Protein AF-A0A842IIR0-F1 (afdb_monomer_lite)

Structure (mmCIF, N/CA/C/O backbone):
data_AF-A0A842IIR0-F1
#
_entry.id   AF-A0A842IIR0-F1
#
loop_
_atom_site.group_PDB
_atom_site.id
_atom_site.type_symbol
_atom_site.label_atom_id
_atom_site.label_alt_id
_atom_site.label_comp_id
_atom_site.label_asym_id
_atom_site.label_entity_id
_atom_site.label_seq_id
_atom_site.pdbx_PDB_ins_code
_atom_site.Cartn_x
_atom_site.Cartn_y
_atom_site.Cartn_z
_atom_site.occupancy
_atom_site.B_iso_or_equiv
_atom_site.auth_seq_id
_atom_site.auth_comp_id
_atom_site.auth_asym_id
_atom_site.auth_atom_id
_atom_site.pdbx_PDB_model_num
ATOM 1 N N . MET A 1 1 ? 23.078 25.738 -29.990 1.00 66.31 1 MET A N 1
ATOM 2 C CA . MET A 1 1 ? 22.957 24.734 -28.920 1.00 66.31 1 MET A CA 1
ATOM 3 C C . MET A 1 1 ? 23.802 23.522 -29.284 1.00 66.31 1 MET A C 1
ATOM 5 O O . MET A 1 1 ? 23.485 22.875 -30.284 1.00 66.31 1 MET A O 1
ATOM 9 N N . ASN A 1 2 ? 24.895 23.272 -28.557 1.00 89.69 2 ASN A N 1
ATOM 10 C CA . ASN A 1 2 ? 25.736 22.077 -28.755 1.00 89.69 2 ASN A CA 1
ATOM 11 C C . ASN A 1 2 ? 24.942 20.804 -28.368 1.00 89.69 2 ASN A C 1
ATOM 13 O O . ASN A 1 2 ? 23.942 20.896 -27.657 1.00 89.69 2 ASN A O 1
ATOM 17 N N . ILE A 1 3 ? 25.346 19.626 -28.851 1.00 86.38 3 ILE A N 1
ATOM 18 C CA . ILE A 1 3 ? 24.747 18.325 -28.511 1.00 86.38 3 ILE A CA 1
ATOM 19 C C . ILE A 1 3 ? 24.695 18.127 -26.992 1.00 86.38 3 ILE A C 1
ATOM 21 O O . ILE A 1 3 ? 23.656 17.716 -26.485 1.00 86.38 3 ILE A O 1
ATOM 25 N N . ASP A 1 4 ? 25.745 18.513 -26.266 1.00 89.31 4 ASP A N 1
ATOM 26 C CA . ASP A 1 4 ? 25.782 18.413 -24.801 1.00 89.31 4 ASP A CA 1
ATOM 27 C C . ASP A 1 4 ? 24.696 19.265 -24.138 1.00 89.31 4 ASP A C 1
ATOM 29 O O . ASP A 1 4 ? 23.988 18.809 -23.250 1.00 89.31 4 ASP A O 1
ATOM 33 N N . GLU A 1 5 ? 24.482 20.480 -24.637 1.00 89.31 5 GLU A N 1
ATOM 34 C CA . GLU A 1 5 ? 23.457 21.394 -24.131 1.00 89.31 5 GLU A CA 1
ATOM 35 C C . GLU A 1 5 ? 22.035 20.896 -24.469 1.00 89.31 5 GLU A C 1
ATOM 37 O O . GLU A 1 5 ? 21.127 20.986 -23.643 1.00 89.31 5 GLU A O 1
ATOM 42 N N . LYS A 1 6 ? 21.837 20.277 -25.645 1.00 87.31 6 LYS A N 1
ATOM 43 C CA . LYS A 1 6 ? 20.574 19.595 -25.992 1.00 87.31 6 LYS A CA 1
ATOM 44 C C . LYS A 1 6 ? 20.308 18.388 -25.090 1.00 87.31 6 LYS A C 1
ATOM 46 O O . LYS A 1 6 ? 19.166 18.188 -24.674 1.00 87.31 6 LYS A O 1
ATOM 51 N N . ASN A 1 7 ? 21.338 17.597 -24.795 1.00 87.31 7 ASN A N 1
ATOM 52 C CA . ASN A 1 7 ? 21.238 16.429 -23.923 1.00 87.31 7 ASN A CA 1
ATOM 53 C C . ASN A 1 7 ? 20.935 16.841 -22.480 1.00 87.31 7 ASN A C 1
ATOM 55 O O . ASN A 1 7 ? 20.012 16.283 -21.891 1.00 87.31 7 ASN A O 1
ATOM 59 N N . SER A 1 8 ? 21.617 17.860 -21.951 1.00 90.50 8 SER A N 1
ATOM 60 C CA . SER A 1 8 ? 21.339 18.417 -20.622 1.00 90.50 8 SER A CA 1
ATOM 61 C C . SER A 1 8 ? 19.910 18.945 -20.513 1.00 90.50 8 SER A C 1
ATOM 63 O O . SER A 1 8 ? 19.194 18.589 -19.583 1.00 90.50 8 SER A O 1
ATOM 65 N N . ASN A 1 9 ? 19.435 19.706 -21.505 1.00 89.44 9 ASN A N 1
ATOM 66 C CA . ASN A 1 9 ? 18.054 20.200 -21.512 1.00 89.44 9 ASN A CA 1
ATOM 67 C C . ASN A 1 9 ? 17.027 19.058 -21.545 1.00 89.44 9 ASN A C 1
ATOM 69 O O . ASN A 1 9 ? 16.014 19.112 -20.849 1.00 89.44 9 ASN A O 1
ATOM 73 N N . LYS A 1 10 ? 17.283 18.004 -22.329 1.00 87.69 10 LYS A N 1
ATOM 74 C CA . LYS A 1 10 ? 16.409 16.824 -22.371 1.00 87.69 10 LYS A CA 1
ATOM 75 C C . LYS A 1 10 ? 16.436 16.044 -21.053 1.00 87.69 10 LYS A C 1
ATOM 77 O O . LYS A 1 10 ? 15.390 15.578 -20.612 1.00 87.69 10 LYS A O 1
ATOM 82 N N . MET A 1 11 ? 17.601 15.922 -20.420 1.00 88.31 11 MET A N 1
ATOM 83 C CA . MET A 1 11 ? 17.752 15.299 -19.105 1.00 88.31 11 MET A CA 1
ATOM 84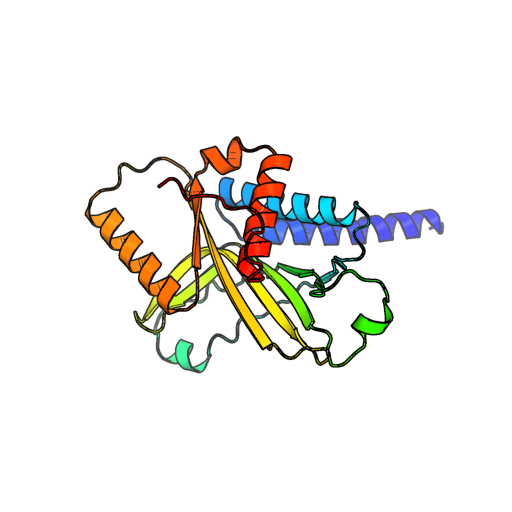 C C . MET A 1 11 ? 16.951 16.055 -18.040 1.00 88.31 11 MET A C 1
ATOM 86 O O . MET A 1 11 ? 16.168 15.430 -17.332 1.00 88.31 11 MET A O 1
ATOM 90 N N . GLU A 1 12 ? 17.062 17.383 -17.979 1.00 90.19 12 GLU A N 1
ATOM 91 C CA . GLU A 1 12 ? 16.289 18.212 -17.043 1.00 90.19 12 GLU A CA 1
ATOM 92 C C . GLU A 1 12 ? 14.777 18.086 -17.261 1.00 90.19 12 GLU A C 1
ATOM 94 O O . GLU A 1 12 ? 14.021 17.945 -16.302 1.00 90.19 12 GLU A O 1
ATOM 99 N N . GLN A 1 13 ? 14.318 18.044 -18.517 1.00 84.31 13 GLN A N 1
ATOM 100 C CA . GLN A 1 13 ? 12.903 17.804 -18.827 1.00 84.31 13 GLN A CA 1
ATOM 101 C C . GLN A 1 13 ? 12.422 16.436 -18.323 1.00 84.31 13 GLN A C 1
ATOM 103 O O . GLN A 1 13 ? 11.337 16.335 -17.747 1.00 84.31 13 GLN A O 1
ATOM 108 N N . ILE A 1 14 ? 13.228 15.385 -18.505 1.00 74.56 14 ILE A N 1
ATOM 109 C CA . ILE A 1 14 ? 12.911 14.039 -18.010 1.00 74.56 14 ILE A CA 1
ATOM 110 C C . ILE A 1 14 ? 12.881 14.026 -16.477 1.00 74.56 14 ILE A C 1
ATOM 112 O O . ILE A 1 14 ? 11.933 13.498 -15.894 1.00 74.56 14 ILE A O 1
ATOM 116 N N . LEU A 1 15 ? 13.872 14.633 -15.817 1.00 76.12 15 LEU A N 1
ATOM 117 C CA . LEU A 1 15 ? 13.947 14.713 -14.356 1.00 76.12 15 LEU A CA 1
ATOM 118 C C . LEU A 1 15 ? 12.772 15.491 -13.763 1.00 76.12 15 LEU A C 1
ATOM 120 O O . LEU A 1 15 ? 12.174 15.035 -12.789 1.00 76.12 15 LEU A O 1
ATOM 124 N N . ALA A 1 16 ? 12.398 16.622 -14.364 1.00 77.88 16 ALA A N 1
ATOM 125 C CA . ALA A 1 16 ? 11.224 17.389 -13.961 1.00 77.88 16 ALA A CA 1
ATOM 126 C C . ALA A 1 16 ? 9.942 16.549 -14.071 1.00 77.88 16 ALA A C 1
ATOM 128 O O . ALA A 1 16 ? 9.135 16.534 -13.143 1.00 77.88 16 ALA A O 1
ATOM 129 N N . GLY A 1 17 ? 9.792 15.780 -15.156 1.00 71.44 17 GLY A N 1
ATOM 130 C CA . GLY A 1 17 ? 8.673 14.851 -15.325 1.00 71.44 17 GLY A CA 1
ATOM 131 C C . GLY A 1 17 ? 8.657 13.717 -14.292 1.00 71.44 17 GLY A C 1
ATOM 132 O O . GLY A 1 17 ? 7.598 13.346 -13.794 1.00 71.44 17 GLY A O 1
ATOM 133 N N . VAL A 1 18 ? 9.814 13.159 -13.923 1.00 74.38 18 VAL A N 1
ATOM 134 C CA . VAL A 1 18 ? 9.915 12.154 -12.846 1.00 74.38 18 VAL A CA 1
ATOM 135 C C . VAL A 1 18 ? 9.523 12.753 -11.493 1.00 74.38 18 VAL A C 1
ATOM 137 O O . VAL A 1 18 ? 8.678 12.177 -10.811 1.00 74.38 18 VAL A O 1
ATOM 140 N N . ARG A 1 19 ? 10.075 13.918 -11.131 1.00 78.81 19 ARG A N 1
ATOM 141 C CA . ARG A 1 19 ? 9.769 14.607 -9.864 1.00 78.81 19 ARG A CA 1
ATOM 142 C C . ARG A 1 19 ? 8.289 14.940 -9.746 1.00 78.81 19 ARG A C 1
ATOM 144 O O . ARG A 1 19 ? 7.667 14.555 -8.768 1.00 78.81 19 ARG A O 1
ATOM 151 N N . SER A 1 20 ? 7.713 15.544 -10.786 1.00 75.56 20 SER A N 1
ATOM 152 C CA . SER A 1 20 ? 6.292 15.902 -10.804 1.00 75.56 20 SER A CA 1
ATOM 153 C C . SER A 1 20 ? 5.380 14.697 -10.577 1.00 75.56 20 SER A C 1
ATOM 155 O O . SER A 1 20 ? 4.337 14.840 -9.943 1.00 75.56 20 SER A O 1
ATOM 157 N N . ARG A 1 21 ? 5.754 13.517 -11.088 1.00 75.06 21 ARG A N 1
ATOM 158 C CA . ARG A 1 21 ? 4.998 12.285 -10.847 1.00 75.06 21 ARG A CA 1
ATOM 159 C C . ARG A 1 21 ? 5.096 11.883 -9.381 1.00 75.06 21 ARG A C 1
ATOM 161 O O . ARG A 1 21 ? 4.066 11.772 -8.725 1.00 75.06 21 ARG A O 1
ATOM 168 N N . ILE A 1 22 ? 6.315 11.733 -8.852 1.00 79.81 22 ILE A N 1
ATOM 169 C CA . ILE A 1 22 ? 6.543 11.379 -7.437 1.00 79.81 22 ILE A CA 1
ATOM 170 C C . ILE A 1 22 ? 5.803 12.348 -6.505 1.00 79.81 22 ILE A C 1
ATOM 172 O O . ILE A 1 22 ? 5.126 11.911 -5.580 1.00 79.81 22 ILE A O 1
ATOM 176 N N . ASP A 1 23 ? 5.847 13.649 -6.782 1.00 82.44 23 ASP A N 1
ATOM 177 C CA . ASP A 1 23 ? 5.115 14.641 -5.997 1.00 82.44 23 ASP A CA 1
ATOM 178 C C . ASP A 1 23 ? 3.602 14.410 -6.069 1.00 82.44 23 ASP A C 1
ATOM 180 O O . ASP A 1 23 ? 2.925 14.443 -5.044 1.00 82.44 23 ASP A O 1
ATOM 184 N N . SER A 1 24 ? 3.052 14.127 -7.254 1.00 78.31 24 SER A N 1
ATOM 185 C CA . SER A 1 24 ? 1.628 13.811 -7.407 1.00 78.31 24 SER A CA 1
ATOM 186 C C . SER A 1 24 ? 1.213 12.560 -6.626 1.00 78.31 24 SER A C 1
ATOM 188 O O . SER A 1 24 ? 0.111 12.526 -6.084 1.00 78.31 24 SER A O 1
ATOM 190 N N . PHE A 1 25 ? 2.071 11.542 -6.552 1.00 78.69 25 PHE A N 1
ATOM 191 C CA . PHE A 1 25 ? 1.831 10.327 -5.768 1.00 78.69 25 PHE A CA 1
ATOM 192 C C . PHE A 1 25 ? 1.748 10.602 -4.278 1.00 78.69 25 PHE A C 1
ATOM 194 O O . PHE A 1 25 ? 0.800 10.200 -3.611 1.00 78.69 25 PHE A O 1
ATOM 201 N N . LEU A 1 26 ? 2.756 11.298 -3.757 1.00 84.06 26 LEU A N 1
ATOM 202 C CA . LEU A 1 26 ? 2.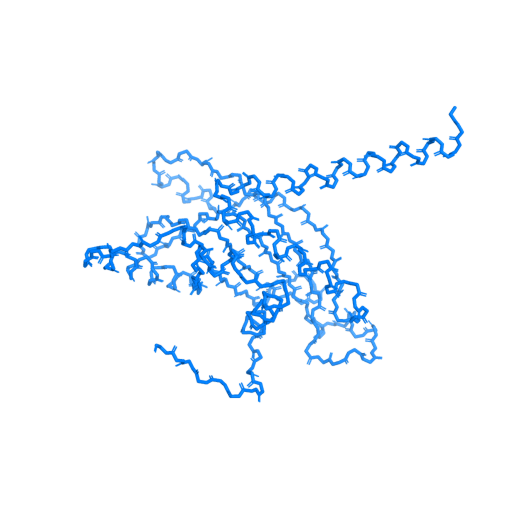861 11.581 -2.335 1.00 84.06 26 LEU A CA 1
ATOM 203 C C . LEU A 1 26 ? 1.760 12.554 -1.908 1.00 84.06 26 LEU A C 1
ATOM 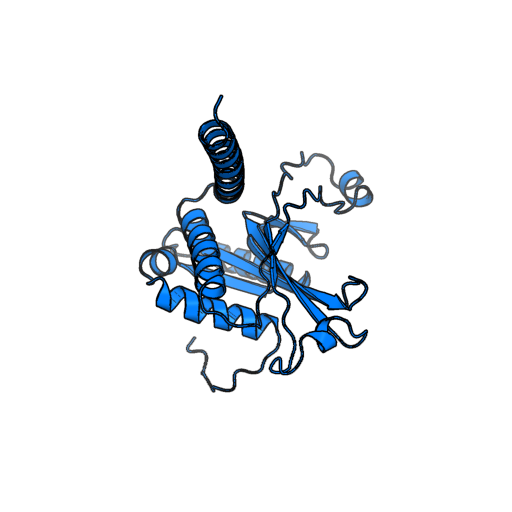205 O O . LEU A 1 26 ? 1.159 12.387 -0.851 1.00 84.06 26 LEU A O 1
ATOM 209 N N . ASN A 1 27 ? 1.432 13.530 -2.755 1.00 84.56 27 ASN A N 1
ATOM 210 C CA . ASN A 1 27 ? 0.377 14.505 -2.481 1.00 84.56 27 ASN A CA 1
ATOM 211 C C . ASN A 1 27 ? -1.043 13.946 -2.625 1.00 84.56 27 ASN A C 1
ATOM 213 O O . ASN A 1 27 ? -1.983 14.627 -2.229 1.00 84.56 27 ASN A O 1
ATOM 217 N N . ALA A 1 28 ? -1.218 12.726 -3.141 1.00 79.81 28 ALA A N 1
ATOM 218 C CA . ALA A 1 28 ? -2.507 12.039 -3.075 1.00 79.81 28 ALA A CA 1
ATOM 219 C C . ALA A 1 28 ? -2.855 11.574 -1.648 1.00 79.81 28 ALA A C 1
ATOM 221 O O . ALA A 1 28 ? -4.003 11.230 -1.386 1.00 79.81 28 ALA A O 1
ATOM 222 N N . SER A 1 29 ? -1.885 11.586 -0.728 1.00 84.31 29 SER A N 1
ATOM 223 C CA . SER A 1 29 ? -2.127 11.460 0.704 1.00 84.31 29 SER A CA 1
ATOM 224 C C . SER A 1 29 ? -2.025 12.816 1.407 1.00 84.31 29 SER A C 1
ATOM 226 O O . SER A 1 29 ? -1.089 13.587 1.177 1.00 84.31 29 SER A O 1
ATOM 228 N N . ASP A 1 30 ? -2.957 13.089 2.318 1.00 83.06 30 ASP A N 1
ATOM 229 C CA . ASP A 1 30 ? -2.984 14.306 3.139 1.00 83.06 30 ASP A CA 1
ATOM 230 C C . ASP A 1 30 ? -2.124 14.197 4.415 1.00 83.06 30 ASP A C 1
ATOM 232 O O . ASP A 1 30 ? -1.842 15.202 5.070 1.00 83.06 30 ASP A O 1
ATOM 236 N N . SER A 1 31 ? -1.689 12.989 4.784 1.00 88.81 31 SER A N 1
ATOM 237 C CA . SER A 1 31 ? -1.034 12.714 6.063 1.00 88.81 31 SER A CA 1
ATOM 238 C C . SER A 1 31 ? 0.484 12.562 5.909 1.00 88.81 31 SER A C 1
ATOM 240 O O . SER A 1 31 ? 0.944 11.730 5.123 1.00 88.81 31 SER A O 1
ATOM 242 N N . PRO A 1 32 ? 1.311 13.293 6.683 1.00 91.94 32 PRO A N 1
ATOM 243 C CA . PRO A 1 32 ? 2.766 13.156 6.620 1.00 91.94 32 PRO A CA 1
ATOM 244 C C . PRO A 1 32 ? 3.265 11.730 6.878 1.00 91.94 32 PRO A C 1
ATOM 246 O O . PRO A 1 32 ? 4.250 11.314 6.271 1.00 91.94 32 PRO A O 1
ATOM 249 N N . ILE A 1 33 ? 2.588 10.972 7.749 1.00 92.38 33 ILE A N 1
ATOM 250 C CA . ILE A 1 33 ? 3.015 9.609 8.081 1.00 92.38 33 ILE A CA 1
ATOM 251 C C . ILE A 1 33 ? 2.713 8.615 6.955 1.00 92.38 33 ILE A C 1
ATOM 253 O O . ILE A 1 33 ? 3.532 7.750 6.661 1.00 92.38 33 ILE A O 1
ATOM 257 N N . GLU A 1 34 ? 1.589 8.792 6.261 1.00 92.75 34 GLU A N 1
ATOM 258 C CA . GLU A 1 34 ? 1.250 8.021 5.062 1.00 92.75 34 GLU A CA 1
ATOM 259 C C . GLU A 1 34 ? 2.235 8.332 3.926 1.00 92.75 34 GLU A C 1
ATOM 261 O O . GLU A 1 34 ? 2.719 7.422 3.258 1.00 92.75 34 GLU A O 1
ATOM 266 N N . ARG A 1 35 ? 2.613 9.608 3.744 1.00 92.69 35 ARG A N 1
ATOM 267 C CA . ARG A 1 35 ? 3.654 10.004 2.777 1.00 92.69 35 ARG A CA 1
ATOM 268 C C . ARG A 1 35 ? 5.002 9.371 3.091 1.00 92.69 35 ARG A C 1
ATOM 270 O O . ARG A 1 35 ? 5.674 8.909 2.173 1.00 92.69 35 ARG A O 1
ATOM 277 N N . LEU A 1 36 ? 5.389 9.331 4.367 1.00 94.12 36 LEU A N 1
ATOM 278 C CA . LEU A 1 36 ? 6.609 8.648 4.794 1.00 94.12 36 LEU A CA 1
ATOM 279 C C . LEU A 1 36 ? 6.542 7.151 4.467 1.00 94.12 36 LEU A C 1
ATOM 281 O O . LEU A 1 36 ? 7.500 6.608 3.925 1.00 94.12 36 LEU A O 1
ATOM 285 N N . PHE A 1 37 ? 5.404 6.501 4.724 1.00 94.19 37 PHE A N 1
ATOM 286 C CA . PHE A 1 37 ? 5.201 5.097 4.367 1.00 94.19 37 PHE A CA 1
ATOM 287 C C . PHE A 1 37 ? 5.337 4.862 2.854 1.00 94.19 37 PHE A C 1
ATOM 289 O O . PHE A 1 37 ? 6.079 3.984 2.422 1.00 94.19 37 PHE A O 1
ATOM 296 N N . LEU A 1 38 ? 4.689 5.692 2.031 1.00 91.75 38 LEU A N 1
ATOM 297 C CA . LEU A 1 38 ? 4.783 5.630 0.568 1.00 91.75 38 LEU A CA 1
ATOM 298 C C . LEU A 1 38 ? 6.219 5.848 0.068 1.00 91.75 38 LEU A C 1
ATOM 300 O O . LEU A 1 38 ? 6.669 5.136 -0.830 1.00 91.75 38 LEU A O 1
ATOM 304 N N . LEU A 1 39 ? 6.958 6.791 0.661 1.00 91.88 39 LEU A N 1
ATOM 305 C CA . LEU A 1 39 ? 8.374 7.013 0.360 1.00 91.88 39 LEU A CA 1
ATOM 306 C C . LEU A 1 39 ? 9.229 5.785 0.679 1.00 91.88 39 LEU A C 1
ATOM 308 O O . LEU A 1 39 ? 10.091 5.434 -0.122 1.00 91.88 39 LEU A O 1
ATOM 312 N N . ARG A 1 40 ? 8.971 5.102 1.799 1.00 93.69 40 ARG A N 1
ATOM 313 C CA . ARG A 1 40 ? 9.674 3.858 2.143 1.00 93.69 40 ARG A CA 1
ATOM 314 C C . ARG A 1 40 ? 9.399 2.743 1.137 1.00 93.69 40 ARG A C 1
ATOM 316 O O . ARG A 1 40 ? 10.334 2.045 0.760 1.00 93.69 40 ARG A O 1
ATOM 323 N N . ILE A 1 41 ? 8.168 2.621 0.628 1.00 90.56 41 ILE A N 1
ATOM 324 C CA . ILE A 1 41 ? 7.858 1.679 -0.464 1.00 90.56 41 ILE A CA 1
ATOM 325 C C . ILE A 1 41 ? 8.679 2.013 -1.717 1.00 90.56 41 ILE A C 1
ATOM 327 O O . ILE A 1 41 ? 9.269 1.118 -2.319 1.00 90.56 41 ILE A O 1
ATOM 331 N N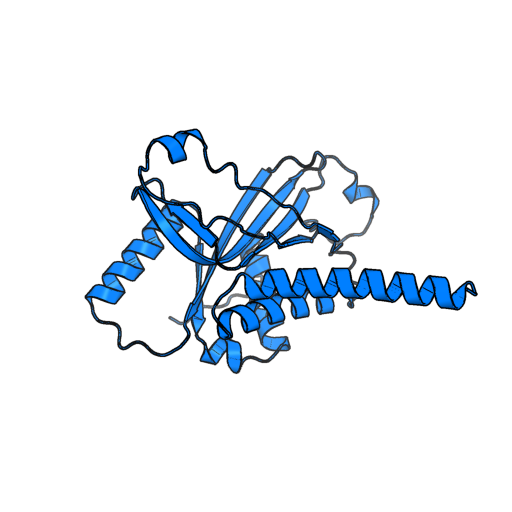 . LEU A 1 42 ? 8.744 3.290 -2.112 1.00 86.00 42 LEU A N 1
ATOM 332 C CA . LEU A 1 42 ? 9.534 3.709 -3.276 1.00 86.00 42 LEU A CA 1
ATOM 333 C C . LEU A 1 42 ? 11.030 3.433 -3.082 1.00 86.00 42 LEU A C 1
ATOM 335 O O . LEU A 1 42 ? 11.676 2.924 -3.996 1.00 86.00 42 LEU A O 1
ATOM 339 N N . ASN A 1 43 ? 11.563 3.727 -1.894 1.00 88.19 43 ASN A N 1
ATOM 340 C CA . ASN A 1 43 ? 12.956 3.457 -1.547 1.00 88.19 43 ASN A CA 1
ATOM 341 C C . ASN A 1 43 ? 13.263 1.952 -1.586 1.00 88.19 43 ASN A C 1
ATOM 343 O O . ASN A 1 43 ? 14.258 1.538 -2.176 1.00 88.19 43 ASN A O 1
ATOM 347 N N . PHE A 1 44 ? 12.364 1.127 -1.037 1.00 87.31 44 PHE A N 1
ATOM 348 C CA . PHE A 1 44 ? 12.451 -0.329 -1.116 1.00 87.31 44 PHE A CA 1
ATOM 349 C C . PHE A 1 44 ? 12.548 -0.805 -2.572 1.00 87.31 44 PHE A C 1
ATOM 351 O O . PHE A 1 44 ? 13.497 -1.499 -2.927 1.00 87.31 44 PHE A O 1
ATOM 358 N N . ILE A 1 45 ? 11.621 -0.381 -3.433 1.00 79.12 45 ILE A N 1
ATOM 359 C CA . ILE A 1 45 ? 11.595 -0.778 -4.851 1.00 79.12 45 ILE A CA 1
ATOM 360 C C . ILE A 1 45 ? 12.895 -0.398 -5.566 1.00 79.12 45 ILE A C 1
ATOM 362 O O . ILE A 1 45 ? 13.448 -1.206 -6.312 1.00 79.12 45 ILE A O 1
ATOM 366 N N . GLU A 1 46 ? 13.400 0.814 -5.331 1.00 78.50 46 GLU A N 1
ATOM 367 C CA . GLU A 1 46 ? 14.646 1.267 -5.952 1.00 78.50 46 GLU A CA 1
ATOM 368 C C . GLU A 1 46 ? 15.853 0.461 -5.451 1.00 78.50 46 GLU A C 1
ATOM 370 O O . GLU A 1 46 ? 16.699 0.047 -6.246 1.00 78.50 46 GLU A O 1
ATOM 375 N N . SER A 1 47 ? 15.906 0.155 -4.151 1.00 78.56 47 SER A N 1
ATOM 376 C CA . SER A 1 47 ? 16.964 -0.690 -3.592 1.00 78.56 47 SER A CA 1
ATOM 377 C C . SER A 1 47 ? 16.952 -2.107 -4.177 1.00 78.56 47 SER A C 1
ATOM 379 O O . SER A 1 47 ? 18.009 -2.611 -4.554 1.00 78.56 47 SER A O 1
ATOM 381 N N . GLU A 1 48 ? 15.779 -2.719 -4.361 1.00 74.19 48 GLU A N 1
ATOM 382 C CA . GLU A 1 48 ? 15.639 -4.050 -4.972 1.00 74.19 48 GLU A CA 1
ATOM 383 C C . GLU A 1 48 ? 16.077 -4.058 -6.438 1.00 74.19 48 GLU A C 1
ATOM 385 O O . GLU A 1 48 ? 16.683 -5.019 -6.909 1.00 74.19 48 GLU A O 1
ATOM 390 N N . ARG A 1 49 ? 15.821 -2.967 -7.169 1.00 65.75 49 ARG A N 1
ATOM 391 C CA . ARG A 1 49 ? 16.275 -2.812 -8.555 1.00 65.75 49 ARG A CA 1
ATOM 392 C C . ARG A 1 49 ? 17.801 -2.808 -8.673 1.00 65.75 49 ARG A C 1
ATOM 394 O O . ARG A 1 49 ? 18.332 -3.273 -9.678 1.00 65.75 49 ARG A O 1
ATOM 401 N N . SER A 1 50 ? 18.499 -2.274 -7.672 1.00 59.12 50 SER A N 1
ATOM 402 C CA . SER A 1 50 ? 19.961 -2.142 -7.684 1.00 59.12 50 SER A CA 1
ATOM 403 C C . SER A 1 50 ? 20.718 -3.444 -7.390 1.00 59.12 50 SER A C 1
ATOM 405 O O . SER A 1 50 ? 21.895 -3.543 -7.727 1.00 59.12 50 SER A O 1
ATOM 407 N N . GLN A 1 51 ? 20.062 -4.447 -6.793 1.00 54.34 51 GLN A N 1
ATOM 408 C CA . GLN A 1 51 ? 20.719 -5.669 -6.306 1.00 54.34 51 GLN A CA 1
ATOM 409 C C . GLN A 1 51 ? 20.825 -6.810 -7.335 1.00 54.34 51 GLN A C 1
ATOM 411 O O . GLN A 1 51 ? 21.149 -7.932 -6.960 1.00 54.34 51 GLN A O 1
ATOM 416 N N . ASP A 1 52 ? 20.602 -6.542 -8.625 1.00 44.62 52 ASP A N 1
ATOM 417 C CA . ASP A 1 52 ? 20.804 -7.505 -9.727 1.00 44.62 52 ASP A CA 1
ATOM 418 C C . ASP A 1 52 ? 20.075 -8.855 -9.529 1.00 44.62 52 ASP A C 1
ATOM 420 O O . ASP A 1 52 ? 20.483 -9.908 -10.023 1.00 44.62 52 ASP A O 1
ATOM 424 N N . TYR A 1 53 ? 18.950 -8.845 -8.804 1.00 45.25 53 TYR A N 1
ATOM 425 C CA . TYR A 1 53 ? 18.033 -9.974 -8.810 1.00 45.25 53 TYR A CA 1
ATOM 426 C C . TYR A 1 53 ? 17.315 -9.975 -10.161 1.00 45.25 53 TYR A C 1
ATOM 428 O O . TYR A 1 53 ? 16.383 -9.203 -10.387 1.00 45.25 53 TYR A O 1
ATOM 436 N N . SER A 1 54 ? 17.702 -10.902 -11.040 1.00 43.75 54 SER A N 1
ATOM 437 C CA . SER A 1 54 ? 17.058 -11.192 -12.335 1.00 43.75 54 SER A CA 1
ATOM 438 C C . SER A 1 54 ? 15.535 -11.418 -12.255 1.00 43.75 54 SER A C 1
ATOM 440 O O . SER A 1 54 ? 14.857 -11.466 -13.279 1.00 43.75 54 SER A O 1
ATOM 442 N N . PHE A 1 55 ? 14.992 -11.525 -11.042 1.00 42.78 55 PHE A N 1
ATOM 443 C CA . PHE A 1 55 ? 13.596 -11.768 -10.699 1.00 42.78 55 PHE A CA 1
ATOM 444 C C . PHE A 1 55 ? 12.672 -10.550 -10.773 1.00 42.78 55 PHE A C 1
ATOM 446 O O . PHE A 1 55 ? 11.458 -10.735 -10.751 1.00 42.78 55 PHE A O 1
ATOM 453 N N . TYR A 1 56 ? 13.194 -9.323 -10.848 1.00 46.66 56 TYR A N 1
ATOM 454 C CA . TYR A 1 56 ? 12.363 -8.119 -10.778 1.00 46.66 56 TYR A CA 1
ATOM 455 C C . TYR A 1 56 ? 12.638 -7.174 -11.943 1.00 46.66 56 TYR A C 1
ATOM 457 O O . TYR A 1 56 ? 13.542 -6.342 -11.899 1.00 46.66 56 TYR A O 1
ATOM 465 N N . ASN A 1 57 ? 11.815 -7.252 -12.989 1.00 43.09 57 ASN A N 1
ATOM 466 C CA . ASN A 1 57 ? 11.786 -6.195 -13.994 1.00 43.09 57 ASN A CA 1
ATOM 467 C C . ASN A 1 57 ? 10.777 -5.125 -13.565 1.00 43.09 57 ASN A C 1
ATOM 469 O O . ASN A 1 57 ? 9.573 -5.282 -13.783 1.00 43.09 57 ASN A O 1
ATOM 473 N N . TRP A 1 58 ? 11.284 -4.084 -12.902 1.00 46.50 58 TRP A N 1
ATOM 474 C CA . TRP A 1 58 ? 10.501 -2.942 -12.446 1.00 46.50 58 TRP A CA 1
ATOM 475 C C . TRP A 1 58 ? 10.264 -1.975 -13.604 1.00 46.50 58 TRP A C 1
ATOM 477 O O . TRP A 1 58 ? 11.188 -1.301 -14.064 1.00 46.50 58 TRP A O 1
ATOM 487 N N . SER A 1 59 ? 9.023 -1.873 -14.072 1.00 44.84 59 SER A N 1
ATOM 488 C CA . SER A 1 59 ? 8.631 -0.817 -15.006 1.00 44.84 59 SER A CA 1
ATOM 489 C C . SER A 1 59 ? 7.539 0.047 -14.400 1.00 44.84 59 SER A C 1
ATOM 491 O O . SER A 1 59 ? 6.548 -0.461 -13.874 1.00 44.84 59 SER A O 1
ATOM 493 N N . PHE A 1 60 ? 7.744 1.357 -14.498 1.00 46.03 60 PHE A N 1
ATOM 494 C CA . PHE A 1 60 ? 6.804 2.369 -14.049 1.00 46.03 60 PHE A CA 1
ATOM 495 C C . PHE A 1 60 ? 5.784 2.613 -15.153 1.00 46.03 60 PHE A C 1
ATOM 497 O O . PHE A 1 60 ? 6.119 3.195 -16.186 1.00 46.03 60 PHE A O 1
ATOM 504 N N . GLU A 1 61 ? 4.545 2.192 -14.927 1.00 48.44 61 GLU A N 1
ATOM 505 C CA . GLU A 1 61 ? 3.429 2.566 -15.785 1.00 48.44 61 GLU A CA 1
ATOM 506 C C . GLU A 1 61 ? 2.454 3.423 -14.987 1.00 48.44 61 GLU A C 1
ATOM 508 O O . GLU A 1 61 ? 1.776 2.978 -14.060 1.00 48.44 61 GLU A O 1
ATOM 513 N N . GLU A 1 62 ? 2.405 4.697 -15.358 1.00 41.09 62 GLU A N 1
ATOM 514 C CA . GLU A 1 62 ? 1.356 5.593 -14.911 1.00 41.09 62 GLU A CA 1
ATOM 515 C C . GLU A 1 62 ? 0.109 5.266 -15.729 1.00 41.09 62 GLU A C 1
ATOM 517 O O . GLU A 1 62 ? 0.056 5.509 -16.936 1.00 41.09 62 GLU A O 1
ATOM 522 N N . SER A 1 63 ? -0.886 4.669 -15.082 1.00 42.50 63 SER A N 1
ATOM 523 C CA . SER A 1 63 ? -2.192 4.468 -15.696 1.00 42.50 63 SER A CA 1
ATOM 524 C C . SER A 1 63 ? -3.222 5.322 -14.973 1.00 42.50 63 SER A C 1
ATOM 526 O O . SER A 1 63 ? -3.489 5.181 -13.778 1.00 42.50 63 SER A O 1
ATOM 528 N N . TYR A 1 64 ? -3.817 6.236 -15.730 1.00 37.47 64 TYR A N 1
ATOM 529 C CA . TYR A 1 64 ? -4.992 6.979 -15.312 1.00 37.47 64 TYR A CA 1
ATOM 530 C C . TYR A 1 64 ? -6.215 6.118 -15.592 1.00 37.47 64 TYR A C 1
ATOM 532 O O . TYR A 1 64 ? -6.943 6.335 -16.557 1.00 37.47 64 TYR A O 1
ATOM 540 N N . GLU A 1 65 ? -6.455 5.112 -14.759 1.00 37.50 65 GLU A N 1
ATOM 541 C CA . GLU A 1 65 ? -7.798 4.560 -14.711 1.00 37.50 65 GLU A CA 1
ATOM 542 C C . GLU A 1 65 ? -8.649 5.505 -13.867 1.00 37.50 65 GLU A C 1
ATOM 544 O O . GLU A 1 65 ? -8.659 5.422 -12.633 1.00 37.50 65 GLU A O 1
ATOM 549 N N . VAL A 1 66 ? -9.429 6.358 -14.545 1.00 34.78 66 VAL A N 1
ATOM 550 C CA . VAL A 1 66 ? -10.758 6.694 -14.030 1.00 34.78 66 VAL A CA 1
ATOM 551 C C . VAL A 1 66 ? -11.384 5.338 -13.793 1.00 34.78 66 VAL A C 1
ATOM 553 O O . VAL A 1 66 ? -11.681 4.628 -14.750 1.00 34.78 66 VAL A O 1
ATOM 556 N N . ALA A 1 67 ? -11.438 4.905 -12.535 1.00 36.47 67 ALA A N 1
ATOM 557 C CA . ALA A 1 67 ? -12.052 3.638 -12.239 1.00 36.47 67 ALA A CA 1
ATOM 558 C C . ALA A 1 67 ? -13.476 3.760 -12.780 1.00 36.47 67 ALA A C 1
ATOM 560 O O . ALA A 1 67 ? -14.309 4.451 -12.192 1.00 36.47 67 ALA A O 1
ATOM 561 N N . GLU A 1 68 ? -13.762 3.061 -13.876 1.00 34.31 68 GLU A N 1
ATOM 562 C CA . GLU A 1 68 ? -15.090 2.584 -14.221 1.00 34.31 68 GLU A CA 1
ATOM 563 C C . GLU A 1 68 ? -15.554 1.618 -13.114 1.00 34.31 68 GLU A C 1
ATOM 565 O O . GLU A 1 68 ? -16.061 0.530 -13.375 1.00 34.31 68 GLU A O 1
ATOM 570 N N . MET A 1 69 ? -15.421 1.994 -11.834 1.00 37.72 69 MET A N 1
ATOM 571 C CA . MET A 1 69 ? -16.321 1.548 -10.789 1.00 37.72 69 MET A CA 1
ATOM 572 C C . MET A 1 69 ? -17.674 2.184 -11.105 1.00 37.72 69 MET A C 1
ATOM 574 O O . MET A 1 69 ? -18.152 3.119 -10.468 1.00 37.72 69 MET A O 1
ATOM 578 N N . ASP A 1 70 ? -18.248 1.609 -12.159 1.00 39.81 70 ASP A N 1
ATOM 579 C CA . ASP A 1 70 ? -19.636 1.274 -12.276 1.00 39.81 70 ASP A CA 1
ATOM 580 C C . ASP A 1 70 ? -20.502 2.529 -12.433 1.00 39.81 70 ASP A C 1
ATOM 582 O O . ASP A 1 70 ? -21.227 2.950 -11.533 1.00 39.81 70 ASP A O 1
ATOM 586 N N . PHE A 1 71 ? -20.460 3.123 -13.634 1.00 37.78 71 PHE A N 1
ATOM 587 C CA . PHE A 1 71 ? -21.399 4.169 -14.078 1.00 37.78 71 PHE A CA 1
ATOM 588 C C . PHE A 1 71 ? -22.868 3.788 -13.771 1.00 37.78 71 PHE A C 1
ATOM 590 O O . PHE A 1 71 ? -23.707 4.654 -13.521 1.00 37.78 71 PHE A O 1
ATOM 597 N N . LYS A 1 72 ? -23.188 2.482 -13.708 1.00 40.88 72 LYS A N 1
ATOM 598 C CA . LYS A 1 72 ? -24.502 1.962 -13.288 1.00 40.88 72 LYS A CA 1
ATOM 599 C C . LYS A 1 72 ? -24.780 2.092 -11.782 1.00 40.88 72 LYS A C 1
ATOM 601 O O . LYS A 1 72 ? -25.944 2.222 -11.405 1.00 40.88 72 LYS A O 1
ATOM 606 N N . TYR A 1 73 ? -23.763 2.076 -10.922 1.00 43.50 73 TYR A N 1
ATOM 607 C CA . TYR A 1 73 ? -23.892 2.297 -9.474 1.00 43.50 73 TYR A CA 1
ATOM 608 C C . TYR A 1 73 ? -23.831 3.780 -9.093 1.00 43.50 73 TYR A C 1
ATOM 610 O O . TYR A 1 73 ? -24.552 4.193 -8.183 1.00 43.50 73 TYR A O 1
ATOM 618 N N . GLN A 1 74 ? -23.069 4.598 -9.827 1.00 43.88 74 GLN A N 1
ATOM 619 C CA . GLN A 1 74 ? -23.063 6.062 -9.670 1.00 43.88 74 GLN A CA 1
ATOM 620 C C . GLN A 1 74 ? -24.466 6.667 -9.859 1.00 43.88 74 GLN A C 1
ATOM 622 O O . GLN A 1 74 ? -24.848 7.588 -9.144 1.00 43.88 74 GLN A O 1
ATOM 627 N N . ALA A 1 75 ? -25.290 6.080 -10.737 1.00 45.81 75 ALA A N 1
ATOM 628 C CA . ALA A 1 75 ? -26.685 6.483 -10.927 1.00 45.81 75 ALA A CA 1
ATOM 629 C C . ALA A 1 75 ? -27.616 6.153 -9.735 1.00 45.81 75 ALA A C 1
ATOM 631 O O . ALA A 1 75 ? -28.698 6.733 -9.628 1.00 45.81 75 ALA A O 1
ATOM 632 N N . LYS A 1 76 ? -27.232 5.231 -8.836 1.00 45.00 76 LYS A N 1
ATOM 633 C CA . LYS A 1 76 ? -28.046 4.824 -7.673 1.00 45.00 76 LYS A CA 1
ATOM 634 C C . LYS A 1 76 ? -27.745 5.614 -6.401 1.00 45.00 76 LYS A C 1
ATOM 636 O O . LYS A 1 76 ? -28.641 5.768 -5.573 1.00 45.00 76 LYS A O 1
ATOM 641 N N . VAL A 1 77 ? -26.527 6.125 -6.234 1.00 47.34 77 VAL A N 1
ATOM 642 C CA . VAL A 1 77 ? -26.125 6.859 -5.026 1.00 47.34 77 VAL A CA 1
ATOM 643 C C . VAL A 1 77 ? -26.222 8.363 -5.295 1.00 47.34 77 VAL A C 1
ATOM 645 O O . VAL A 1 77 ? -25.266 9.002 -5.723 1.00 47.34 77 VAL A O 1
ATOM 648 N N . LYS A 1 78 ? -27.412 8.942 -5.086 1.00 41.25 78 LYS A N 1
ATOM 649 C CA . LYS A 1 78 ? -27.633 10.390 -5.248 1.00 41.25 78 LYS A CA 1
ATOM 650 C C . LYS A 1 78 ? -26.751 11.185 -4.273 1.00 41.25 78 LYS A C 1
ATOM 652 O O . LYS A 1 78 ? -26.883 11.017 -3.065 1.00 41.25 78 LYS A O 1
ATOM 657 N N . GLY A 1 79 ? -25.934 12.102 -4.798 1.00 42.50 79 GLY A N 1
ATOM 658 C CA . GLY A 1 79 ? -25.328 13.191 -4.018 1.00 42.50 79 GLY A CA 1
ATOM 659 C C . GLY A 1 79 ? -23.877 13.009 -3.562 1.00 42.50 79 GLY A C 1
ATOM 660 O O . GLY A 1 79 ? -23.419 13.809 -2.752 1.00 42.50 79 GLY A O 1
ATOM 661 N N . ILE A 1 80 ? -23.143 12.008 -4.059 1.00 41.59 80 ILE A N 1
ATOM 662 C CA . ILE A 1 80 ? -21.691 11.927 -3.832 1.00 41.59 80 ILE A CA 1
ATOM 663 C C . ILE A 1 80 ? -20.982 12.540 -5.037 1.00 41.59 80 ILE A C 1
ATOM 665 O O . ILE A 1 80 ? -20.958 11.938 -6.108 1.00 41.59 80 ILE A O 1
ATOM 669 N N . GLU A 1 81 ? -20.396 13.726 -4.864 1.00 38.38 81 GLU A N 1
ATOM 670 C CA . GLU A 1 81 ? -19.422 14.221 -5.835 1.00 38.38 81 GLU A CA 1
ATOM 671 C C . GLU A 1 81 ? -18.167 13.339 -5.775 1.00 38.38 81 GLU A C 1
ATOM 673 O O . GLU A 1 81 ? -17.579 13.174 -4.698 1.00 38.38 81 GLU A O 1
ATOM 678 N N . PRO A 1 82 ? -17.742 12.742 -6.900 1.00 38.31 82 PRO A N 1
ATOM 679 C CA . PRO A 1 82 ? -16.533 11.950 -6.933 1.00 38.31 82 PRO A CA 1
ATOM 680 C C . PRO A 1 82 ? -15.331 12.879 -6.761 1.00 38.31 82 PRO A C 1
ATOM 682 O O . PRO A 1 82 ? -14.799 13.422 -7.722 1.00 38.31 82 PRO A O 1
ATOM 685 N N . LYS A 1 83 ? -14.810 12.988 -5.539 1.00 35.16 83 LYS A N 1
ATOM 686 C CA . LYS A 1 83 ? -13.372 13.229 -5.363 1.00 35.16 83 LYS A CA 1
ATOM 687 C C . LYS A 1 83 ? -12.641 11.918 -5.656 1.00 35.16 83 LYS A C 1
ATOM 689 O O . LYS A 1 83 ? -12.130 11.269 -4.753 1.00 35.16 83 LYS A O 1
ATOM 694 N N . ALA A 1 84 ? -12.701 11.463 -6.903 1.00 34.22 84 ALA A N 1
ATOM 695 C CA . ALA A 1 84 ? -12.096 10.214 -7.347 1.00 34.22 84 ALA A CA 1
ATOM 696 C C . ALA A 1 84 ? -11.090 10.511 -8.459 1.00 34.22 84 ALA A C 1
ATOM 698 O O . ALA A 1 84 ? -11.273 10.125 -9.607 1.00 34.22 84 ALA A O 1
ATOM 699 N N . TYR A 1 85 ? -10.028 11.220 -8.091 1.00 34.12 85 TYR A N 1
ATOM 700 C CA . TYR A 1 85 ? -8.778 11.174 -8.832 1.00 34.12 85 TYR A CA 1
ATOM 701 C C . TYR A 1 85 ? -7.805 10.369 -7.986 1.00 34.12 85 TYR A C 1
ATOM 703 O O . TYR A 1 85 ? -7.359 10.824 -6.940 1.00 34.12 85 TYR A O 1
ATOM 711 N N . ILE A 1 86 ? -7.545 9.140 -8.418 1.00 38.09 86 ILE A N 1
ATOM 712 C CA . ILE A 1 86 ? -6.533 8.276 -7.826 1.00 38.09 86 ILE A CA 1
ATOM 713 C C . ILE A 1 86 ? -5.471 8.118 -8.906 1.00 38.09 86 ILE A C 1
ATOM 715 O O . ILE A 1 86 ? -5.664 7.353 -9.850 1.00 38.09 86 ILE A O 1
ATOM 719 N N . GLY A 1 87 ? -4.373 8.865 -8.795 1.00 35.09 87 GLY A N 1
ATOM 720 C CA . GLY A 1 87 ? -3.155 8.486 -9.503 1.00 35.09 87 GLY A CA 1
ATOM 721 C C . GLY A 1 87 ? -2.761 7.093 -9.015 1.00 35.09 87 GLY A C 1
ATOM 722 O O . GLY A 1 87 ? -2.604 6.887 -7.812 1.00 35.09 87 GLY A O 1
ATOM 723 N N . ARG A 1 88 ? -2.692 6.111 -9.916 1.00 45.50 88 ARG A N 1
ATOM 724 C CA . ARG A 1 88 ? -2.234 4.761 -9.578 1.00 45.50 88 ARG A CA 1
ATOM 725 C C . ARG A 1 88 ? -0.753 4.656 -9.871 1.00 45.50 88 ARG A C 1
ATOM 727 O O . ARG A 1 88 ? -0.315 5.042 -10.952 1.00 45.50 88 ARG A O 1
ATOM 734 N N . TYR A 1 89 ? -0.009 4.082 -8.936 1.00 50.84 89 TYR A N 1
ATOM 735 C CA . TYR A 1 89 ? 1.353 3.650 -9.198 1.00 50.84 89 TYR A CA 1
ATOM 736 C C . TYR A 1 89 ? 1.321 2.163 -9.462 1.00 50.84 89 TYR A C 1
ATOM 738 O O . TYR A 1 89 ? 1.210 1.367 -8.533 1.00 50.84 89 TYR A O 1
ATOM 746 N N . ILE A 1 90 ? 1.379 1.789 -10.739 1.00 49.81 90 ILE A N 1
ATOM 747 C CA . ILE A 1 90 ? 1.588 0.396 -11.101 1.00 49.81 90 ILE A CA 1
ATOM 748 C C . ILE A 1 90 ? 3.088 0.165 -11.125 1.00 49.81 90 ILE A C 1
ATOM 750 O O . ILE A 1 90 ? 3.829 0.718 -11.940 1.00 49.81 90 ILE A O 1
ATOM 754 N N . ILE A 1 91 ? 3.518 -0.651 -10.181 1.00 50.03 91 ILE A N 1
ATOM 755 C CA . ILE A 1 91 ? 4.859 -1.173 -10.097 1.00 50.03 91 ILE A CA 1
ATOM 756 C C . ILE A 1 91 ? 4.795 -2.581 -10.690 1.00 50.03 91 ILE A C 1
ATOM 758 O O . ILE A 1 91 ? 4.326 -3.541 -10.071 1.00 50.03 91 ILE A O 1
ATOM 762 N N . ASN A 1 92 ? 5.233 -2.712 -11.939 1.00 46.03 92 ASN A N 1
ATOM 763 C CA . ASN A 1 92 ? 5.313 -4.020 -12.579 1.00 46.03 92 ASN A CA 1
ATOM 764 C C . ASN A 1 92 ? 6.439 -4.805 -11.903 1.00 46.03 92 ASN A C 1
ATOM 766 O O . ASN A 1 92 ? 7.555 -4.311 -11.818 1.00 46.03 92 ASN A O 1
ATOM 770 N N . ALA A 1 93 ? 6.155 -6.006 -11.408 1.00 44.25 93 ALA A N 1
ATOM 771 C CA . ALA A 1 93 ? 7.155 -6.857 -10.777 1.00 44.25 93 ALA A CA 1
ATOM 772 C C . ALA A 1 93 ? 6.934 -8.288 -11.266 1.00 44.25 93 ALA A C 1
ATOM 774 O O . ALA A 1 93 ? 6.111 -9.035 -10.745 1.00 44.25 93 ALA A O 1
ATOM 775 N N . SER A 1 94 ? 7.623 -8.662 -12.344 1.00 43.56 94 SER A N 1
ATOM 776 C CA . SER A 1 94 ? 7.416 -9.967 -12.980 1.00 43.56 94 SER A CA 1
ATOM 777 C C . SER A 1 94 ? 8.051 -11.097 -12.170 1.00 43.56 94 SER A C 1
ATOM 779 O O . SER A 1 94 ? 9.196 -11.452 -12.405 1.00 43.56 94 SER A O 1
ATOM 781 N N . PHE A 1 95 ? 7.291 -11.693 -11.253 1.00 45.44 95 PHE A N 1
ATOM 782 C CA . PHE A 1 95 ? 7.702 -12.899 -10.532 1.00 45.44 95 PHE A CA 1
ATOM 783 C C . PHE A 1 95 ? 7.473 -14.154 -11.351 1.00 45.44 95 PHE A C 1
ATOM 785 O O . PHE A 1 95 ? 6.382 -14.346 -11.878 1.00 45.44 95 PHE A O 1
ATOM 792 N N . ILE A 1 96 ? 8.450 -15.053 -11.353 1.00 43.00 96 ILE A N 1
ATOM 793 C CA . ILE A 1 96 ? 8.263 -16.437 -11.780 1.00 43.00 96 ILE A CA 1
ATOM 794 C C . ILE A 1 96 ? 8.398 -17.313 -10.534 1.00 43.00 96 ILE A C 1
ATOM 796 O O . ILE A 1 96 ? 9.326 -17.135 -9.752 1.00 43.00 96 ILE A O 1
ATOM 800 N N . ASN A 1 97 ? 7.497 -18.282 -10.356 1.00 36.84 97 ASN A N 1
ATOM 801 C CA . ASN A 1 97 ? 7.507 -19.247 -9.243 1.00 36.84 97 ASN A CA 1
ATOM 802 C C . ASN A 1 97 ? 8.705 -20.230 -9.262 1.00 36.84 97 ASN A C 1
ATOM 804 O O . ASN A 1 97 ? 8.658 -21.260 -8.592 1.00 36.84 97 ASN A O 1
ATOM 808 N N . GLN A 1 98 ? 9.749 -19.965 -10.052 1.00 39.69 98 GLN A N 1
ATOM 809 C CA . GLN A 1 98 ? 10.958 -20.777 -10.183 1.00 39.69 98 GLN A CA 1
ATOM 810 C C . GLN A 1 98 ? 12.185 -19.867 -10.388 1.00 39.69 98 GLN A C 1
ATOM 812 O O . GLN A 1 98 ? 12.053 -18.825 -11.038 1.00 39.69 98 GLN A O 1
ATOM 817 N N . PRO A 1 99 ? 13.373 -20.250 -9.879 1.00 39.12 99 PRO A N 1
ATOM 818 C CA . PRO A 1 99 ? 14.632 -19.575 -10.176 1.00 39.12 99 PRO A CA 1
ATOM 819 C C . PRO A 1 99 ? 14.834 -19.421 -11.692 1.00 39.12 99 PRO A C 1
ATOM 821 O O . PRO A 1 99 ? 14.728 -20.408 -12.419 1.00 39.12 99 PRO A O 1
ATOM 824 N N . ILE A 1 100 ? 15.117 -18.209 -12.184 1.00 46.22 100 ILE A N 1
ATOM 825 C CA . ILE A 1 100 ? 15.361 -17.967 -13.614 1.00 46.22 100 ILE A CA 1
ATOM 826 C C . ILE A 1 100 ? 16.673 -18.651 -13.994 1.00 46.22 100 ILE A C 1
ATOM 828 O O . ILE A 1 100 ? 17.752 -18.148 -13.689 1.00 46.22 100 ILE A O 1
ATOM 832 N N . GLN A 1 101 ? 16.572 -19.801 -14.657 1.00 43.47 101 GLN A N 1
ATOM 833 C CA . GLN A 1 101 ? 17.683 -20.365 -15.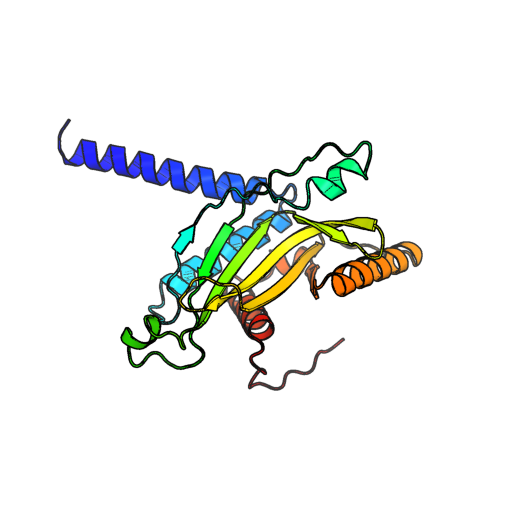423 1.00 43.47 101 GLN A CA 1
ATOM 834 C C . GLN A 1 101 ? 17.614 -19.947 -16.901 1.00 43.47 101 GLN A C 1
ATOM 836 O O . GLN A 1 101 ? 18.654 -19.922 -17.546 1.00 43.47 101 GLN A O 1
ATOM 841 N N . ASP A 1 102 ? 16.440 -19.527 -17.405 1.00 44.62 102 ASP A N 1
ATOM 842 C CA . ASP A 1 102 ? 16.249 -19.129 -18.805 1.00 44.62 102 ASP A CA 1
ATOM 843 C C . ASP A 1 102 ? 15.241 -17.982 -18.982 1.00 44.62 102 ASP A C 1
ATOM 845 O O . ASP A 1 102 ? 14.065 -18.083 -18.623 1.00 44.62 102 ASP A O 1
ATOM 849 N N . VAL A 1 103 ? 15.692 -16.892 -19.609 1.00 49.97 103 VAL A N 1
ATOM 850 C CA . VAL A 1 103 ? 14.872 -15.716 -19.966 1.00 49.97 103 VAL A CA 1
ATOM 851 C C . VAL A 1 103 ? 13.789 -16.082 -20.996 1.00 49.97 103 VAL A C 1
ATOM 853 O O . VAL A 1 103 ? 12.749 -15.429 -21.066 1.00 49.97 103 VAL A O 1
ATOM 856 N N . GLU A 1 104 ? 13.981 -17.164 -21.757 1.00 49.88 104 GLU A N 1
ATOM 857 C CA . GLU A 1 104 ? 13.007 -17.664 -22.736 1.00 49.88 104 GLU A CA 1
ATOM 858 C C . GLU A 1 104 ? 11.690 -18.131 -22.092 1.00 49.88 104 GLU A C 1
ATOM 860 O O . GLU A 1 104 ? 10.627 -17.983 -22.700 1.00 49.88 104 GLU A O 1
ATOM 865 N N . PHE A 1 105 ? 11.712 -18.589 -20.831 1.00 51.53 105 PHE A N 1
ATOM 866 C CA . PHE A 1 105 ? 10.505 -19.026 -20.118 1.00 51.53 105 PHE A CA 1
ATOM 867 C C . PHE A 1 105 ? 9.485 -17.890 -19.926 1.00 51.53 105 PHE A C 1
ATOM 869 O O . PHE A 1 105 ? 8.279 -18.131 -19.955 1.00 51.53 105 PHE A O 1
ATOM 876 N N . LEU A 1 106 ? 9.936 -16.632 -19.819 1.00 52.56 106 LEU A N 1
ATOM 877 C CA . LEU A 1 106 ? 9.065 -15.447 -19.703 1.00 52.56 106 LEU A CA 1
ATOM 878 C C . LEU A 1 106 ? 8.161 -15.216 -20.926 1.00 52.56 106 LEU A C 1
ATOM 880 O O . LEU A 1 106 ? 7.200 -14.438 -20.847 1.00 52.56 106 LEU A O 1
ATOM 884 N N . ASN A 1 107 ? 8.474 -15.869 -22.047 1.00 58.16 107 ASN A N 1
ATOM 885 C CA . ASN A 1 107 ? 7.725 -15.791 -23.298 1.00 58.16 107 ASN A CA 1
ATOM 886 C C . ASN A 1 107 ? 6.823 -17.009 -23.532 1.00 58.16 107 ASN A C 1
ATOM 888 O O . ASN A 1 107 ? 6.215 -17.123 -24.594 1.00 58.16 107 ASN A O 1
ATOM 892 N N . THR A 1 108 ? 6.712 -17.906 -22.552 1.00 56.56 108 THR A N 1
ATOM 893 C CA . THR A 1 108 ? 5.869 -19.099 -22.657 1.00 56.56 108 THR A CA 1
ATOM 894 C C . THR A 1 108 ? 4.441 -18.821 -22.163 1.00 56.56 108 THR A C 1
ATOM 896 O O . THR A 1 108 ? 4.255 -17.996 -21.258 1.00 56.56 108 THR A O 1
ATOM 899 N N . PRO A 1 109 ? 3.411 -19.487 -22.718 1.00 58.53 109 PRO A N 1
ATOM 900 C CA . PRO A 1 109 ? 2.031 -19.418 -22.221 1.00 58.53 109 PRO A CA 1
ATOM 901 C C . PRO A 1 109 ? 1.868 -19.798 -20.741 1.00 58.53 109 PRO A C 1
ATOM 903 O O . PRO A 1 109 ? 0.914 -19.362 -20.094 1.00 58.53 109 PRO A O 1
ATOM 906 N N . GLU A 1 110 ? 2.801 -20.587 -20.209 1.00 58.59 110 GLU A N 1
ATOM 907 C CA . GLU A 1 110 ? 2.868 -21.051 -18.823 1.00 58.59 110 GLU A CA 1
ATOM 908 C C . GLU A 1 110 ? 3.419 -19.984 -17.863 1.00 58.59 110 GLU A C 1
ATOM 910 O O . GLU A 1 110 ? 3.290 -20.125 -16.644 1.00 58.59 110 GLU A O 1
ATOM 915 N N . SER A 1 111 ? 3.998 -18.897 -18.386 1.00 61.91 111 SER A N 1
ATOM 916 C CA . SER A 1 111 ? 4.478 -17.789 -17.564 1.00 61.91 111 SER A CA 1
ATOM 917 C C . SER A 1 111 ? 3.320 -17.019 -16.918 1.00 61.91 111 SER A C 1
ATOM 919 O O . SER A 1 111 ? 2.349 -16.598 -17.558 1.00 61.91 111 SER A O 1
ATOM 921 N N . VAL A 1 112 ? 3.448 -16.808 -15.611 1.00 63.38 112 VAL A N 1
ATOM 922 C CA . VAL A 1 112 ? 2.619 -15.885 -14.837 1.00 63.38 112 VAL A CA 1
ATOM 923 C C . VAL A 1 112 ? 3.508 -14.716 -14.447 1.00 63.38 112 VAL A C 1
ATOM 925 O O . VAL A 1 112 ? 4.651 -14.922 -14.059 1.00 63.38 112 VAL A O 1
ATOM 928 N N . ARG A 1 113 ? 2.997 -13.493 -14.566 1.00 69.12 113 ARG A N 1
ATOM 929 C CA . ARG A 1 113 ? 3.660 -12.265 -14.115 1.00 69.12 113 ARG A CA 1
ATOM 930 C C . ARG A 1 113 ? 2.803 -11.642 -13.029 1.00 69.12 113 ARG A C 1
ATOM 932 O O . ARG A 1 113 ? 1.583 -11.621 -13.187 1.00 69.12 113 ARG A O 1
ATOM 939 N N . ALA A 1 114 ? 3.402 -11.125 -11.961 1.00 71.19 114 ALA A N 1
ATOM 940 C CA . ALA A 1 114 ? 2.647 -10.312 -11.014 1.00 71.19 114 ALA A CA 1
ATOM 941 C C . ALA A 1 114 ? 2.852 -8.814 -11.262 1.00 71.19 114 ALA A C 1
ATOM 943 O O . ALA A 1 114 ? 3.806 -8.360 -11.889 1.00 71.19 114 ALA A O 1
ATOM 944 N N . PHE A 1 115 ? 1.880 -8.046 -10.808 1.00 73.94 115 PHE A N 1
ATOM 945 C CA . PHE A 1 115 ? 1.808 -6.607 -10.966 1.00 73.94 115 PHE A CA 1
ATOM 946 C C . PHE A 1 115 ? 1.408 -6.062 -9.605 1.00 73.94 115 PHE A C 1
ATOM 948 O O . PHE A 1 115 ? 0.356 -6.443 -9.095 1.00 73.94 115 PHE A O 1
ATOM 955 N N . LEU A 1 116 ? 2.258 -5.241 -8.993 1.00 78.69 116 LEU A N 1
ATOM 956 C CA . LEU A 1 116 ? 1.972 -4.616 -7.711 1.00 78.69 116 LEU A CA 1
ATOM 957 C C . LEU A 1 116 ? 1.486 -3.190 -7.963 1.00 78.69 116 LEU A C 1
ATOM 959 O O . LEU A 1 116 ? 2.251 -2.328 -8.372 1.00 78.69 116 LEU A O 1
ATOM 963 N N . GLU A 1 117 ? 0.220 -2.910 -7.700 1.00 82.88 117 GLU A N 1
ATOM 964 C CA . GLU A 1 117 ? -0.291 -1.542 -7.695 1.00 82.88 117 GLU A CA 1
ATOM 965 C C . GLU A 1 117 ? -0.218 -0.989 -6.271 1.00 82.88 117 GLU A C 1
ATOM 967 O O . GLU A 1 117 ? -0.767 -1.589 -5.345 1.00 82.88 117 GLU A O 1
ATOM 972 N N . VAL A 1 118 ? 0.433 0.161 -6.099 1.00 84.25 118 VAL A N 1
ATOM 973 C CA . VAL A 1 118 ? 0.438 0.933 -4.853 1.00 84.25 118 VAL A CA 1
ATOM 974 C C . VAL A 1 118 ? -0.456 2.147 -5.049 1.00 84.25 118 VAL A C 1
ATOM 976 O O . VAL A 1 118 ? -0.302 2.923 -5.996 1.00 84.25 118 VAL A O 1
ATOM 979 N N . ILE A 1 119 ? -1.434 2.294 -4.164 1.00 84.44 119 ILE A N 1
ATOM 980 C CA . ILE A 1 119 ? -2.511 3.263 -4.315 1.00 84.44 119 ILE A CA 1
ATOM 981 C C . ILE A 1 119 ? -2.609 4.120 -3.052 1.00 84.44 119 ILE A C 1
ATOM 983 O O . ILE A 1 119 ? -3.066 3.615 -2.026 1.00 84.44 119 ILE A O 1
ATOM 987 N N . PRO A 1 120 ? -2.230 5.404 -3.110 1.00 85.25 120 PRO A N 1
ATOM 988 C CA . PRO A 1 120 ? -2.402 6.323 -1.994 1.00 85.25 120 PRO A CA 1
ATOM 989 C C . PRO A 1 120 ? -3.891 6.653 -1.821 1.00 85.25 120 PRO A C 1
ATOM 991 O O . PRO A 1 120 ? -4.603 6.859 -2.805 1.00 85.25 120 PRO A O 1
ATOM 994 N N . GLN A 1 121 ? -4.361 6.663 -0.574 1.00 82.69 121 GLN A N 1
ATOM 995 C CA . GLN A 1 121 ? -5.716 7.022 -0.139 1.00 82.69 121 GLN A CA 1
ATOM 996 C C . GLN A 1 121 ? -6.846 6.530 -1.058 1.00 82.69 121 GLN A C 1
ATOM 998 O O . GLN A 1 121 ? -7.515 7.288 -1.768 1.00 82.69 121 GLN A O 1
ATOM 1003 N N . ARG A 1 122 ? -7.128 5.225 -1.015 1.00 80.56 122 ARG A N 1
ATOM 1004 C CA . ARG A 1 122 ? -8.162 4.601 -1.847 1.00 80.56 122 ARG A CA 1
ATOM 1005 C C . ARG A 1 122 ? -9.528 4.604 -1.167 1.00 80.56 122 ARG A C 1
ATOM 1007 O O . ARG A 1 122 ? -9.690 4.096 -0.062 1.00 80.56 122 ARG A O 1
ATOM 1014 N N . LYS A 1 123 ? -10.566 5.055 -1.878 1.00 82.94 123 LYS A N 1
ATOM 1015 C CA . LYS A 1 123 ? -11.961 4.775 -1.498 1.00 82.94 123 LYS A CA 1
ATOM 1016 C C . LYS A 1 123 ? -12.382 3.393 -2.001 1.00 82.94 123 LYS A C 1
ATOM 1018 O O . LYS A 1 123 ? -12.350 3.122 -3.198 1.00 82.94 123 LYS A O 1
ATOM 1023 N N . VAL A 1 124 ? -12.813 2.531 -1.087 1.00 82.44 124 VAL A N 1
ATOM 1024 C CA . VAL A 1 124 ? -13.299 1.178 -1.366 1.00 82.44 124 VAL A CA 1
ATOM 1025 C C . VAL A 1 124 ? -14.793 1.113 -1.084 1.00 82.44 124 VAL A C 1
ATOM 1027 O O . VAL A 1 124 ? -15.237 1.373 0.035 1.00 82.44 124 VAL A O 1
ATOM 1030 N N . TYR A 1 125 ? -15.573 0.750 -2.100 1.00 82.75 125 TYR A N 1
ATOM 1031 C CA . TYR A 1 125 ? -16.996 0.471 -1.942 1.00 82.75 125 TYR A CA 1
ATOM 1032 C C . TYR A 1 125 ? -17.213 -0.969 -1.476 1.00 82.75 125 TYR A C 1
ATOM 1034 O O . TYR A 1 125 ? -16.811 -1.916 -2.151 1.00 82.75 125 TYR A O 1
ATOM 1042 N N . CYS A 1 126 ? -17.892 -1.135 -0.346 1.00 81.62 126 CYS A N 1
ATOM 1043 C CA . CYS A 1 126 ? -18.276 -2.432 0.192 1.00 81.62 126 CYS A CA 1
ATOM 1044 C C . CYS A 1 126 ? -19.739 -2.715 -0.144 1.00 81.62 126 CYS A C 1
ATOM 1046 O O . CYS A 1 126 ? -20.650 -2.188 0.494 1.00 81.62 126 CYS A O 1
ATOM 1048 N N . LYS A 1 127 ? -19.978 -3.588 -1.130 1.00 79.00 127 LYS A N 1
ATOM 1049 C CA . LYS A 1 127 ? -21.328 -3.889 -1.643 1.00 79.00 127 LYS A CA 1
ATOM 1050 C C . LYS A 1 127 ? -22.288 -4.390 -0.563 1.00 79.00 127 LYS A C 1
ATOM 1052 O O . LYS A 1 127 ? -23.461 -4.047 -0.589 1.00 79.00 127 LYS A O 1
ATOM 1057 N N . LYS A 1 128 ? -21.800 -5.202 0.380 1.00 82.12 128 LYS A N 1
ATOM 1058 C CA . LYS A 1 128 ? -22.636 -5.809 1.428 1.00 82.12 128 LYS A CA 1
ATOM 1059 C C . LYS A 1 128 ? -23.220 -4.777 2.393 1.00 82.12 128 LYS A C 1
ATOM 1061 O O . LYS A 1 128 ? -24.353 -4.942 2.830 1.00 82.12 128 LYS A O 1
ATOM 1066 N N . SER A 1 129 ? -22.447 -3.751 2.741 1.00 84.81 129 SER A N 1
ATOM 1067 C CA . SER A 1 129 ? -22.885 -2.692 3.652 1.00 84.81 129 SER A CA 1
ATOM 1068 C C . SER A 1 129 ? -23.313 -1.412 2.944 1.00 84.81 129 SER A C 1
ATOM 1070 O O . SER A 1 129 ? -23.786 -0.496 3.611 1.00 84.81 129 SER A O 1
ATOM 1072 N N . GLU A 1 130 ? -23.152 -1.358 1.619 1.00 86.50 130 GLU A N 1
ATOM 1073 C CA . GLU A 1 130 ? -23.405 -0.196 0.765 1.00 86.50 130 GLU A CA 1
ATOM 1074 C C . GLU A 1 130 ? -22.654 1.066 1.224 1.00 86.50 130 GLU A C 1
ATOM 1076 O O . GLU A 1 130 ? -23.125 2.191 1.065 1.00 86.50 130 GLU A O 1
ATOM 1081 N N . LYS A 1 131 ? -21.458 0.881 1.793 1.00 84.31 131 LYS A N 1
ATOM 1082 C CA . LYS A 1 131 ? -20.625 1.956 2.348 1.00 84.31 131 LYS A CA 1
ATOM 1083 C C . LYS A 1 131 ? -19.323 2.121 1.588 1.00 84.31 131 LYS A C 1
ATOM 1085 O O . LYS A 1 131 ? -18.792 1.172 1.017 1.00 84.31 131 LYS A O 1
ATOM 1090 N N . PHE A 1 132 ? -18.785 3.333 1.656 1.00 84.75 132 PHE A N 1
ATOM 1091 C CA . PHE A 1 132 ? -17.424 3.632 1.238 1.00 84.75 132 PHE A CA 1
ATOM 1092 C C . PHE A 1 132 ? -16.516 3.736 2.458 1.00 84.75 132 PHE A C 1
ATOM 1094 O O . PHE A 1 132 ? -16.840 4.432 3.422 1.00 84.75 132 PHE A O 1
ATOM 1101 N N . TYR A 1 133 ? -15.357 3.096 2.379 1.00 86.69 133 TYR A N 1
ATOM 1102 C CA . TYR A 1 133 ? -14.275 3.238 3.346 1.00 86.69 133 TYR A CA 1
ATOM 1103 C C . TYR A 1 133 ? -13.062 3.853 2.662 1.00 86.69 133 TYR A C 1
ATOM 1105 O O . TYR A 1 133 ? -12.812 3.574 1.494 1.00 86.69 133 TYR A O 1
ATOM 1113 N N . SER A 1 134 ? -12.327 4.704 3.373 1.00 86.81 134 SER A N 1
ATOM 1114 C CA . SER A 1 134 ? -10.952 5.016 2.974 1.00 86.81 134 SER A CA 1
ATOM 1115 C C . SER A 1 134 ? -10.049 3.841 3.325 1.00 86.81 134 SER A C 1
ATOM 1117 O O . SER A 1 134 ? -10.370 3.079 4.232 1.00 86.81 134 SER A O 1
ATOM 1119 N N . VAL A 1 135 ? -8.947 3.714 2.613 1.00 90.00 135 VAL A N 1
ATOM 1120 C CA . VAL A 1 135 ? -7.787 2.891 2.940 1.00 90.00 135 VAL A CA 1
ATOM 1121 C C . VAL A 1 135 ? -6.586 3.787 2.684 1.00 90.00 135 VAL A C 1
ATOM 1123 O O . VAL A 1 135 ? -6.506 4.351 1.590 1.00 90.00 135 VAL A O 1
ATOM 1126 N N . ASP A 1 136 ? -5.697 3.948 3.658 1.00 92.50 136 ASP A N 1
ATOM 1127 C CA . ASP A 1 136 ? -4.633 4.959 3.577 1.00 92.50 136 ASP A CA 1
ATOM 1128 C C . ASP A 1 136 ? -3.612 4.616 2.489 1.00 92.50 136 ASP A C 1
ATOM 1130 O O . ASP A 1 136 ? -3.254 5.467 1.675 1.00 92.50 136 ASP A O 1
ATOM 1134 N N . VAL A 1 137 ? -3.219 3.341 2.400 1.00 91.25 137 VAL A N 1
ATOM 1135 C CA . VAL A 1 137 ? -2.430 2.804 1.284 1.00 91.25 137 VAL A CA 1
ATOM 1136 C C . VAL A 1 137 ? -3.006 1.461 0.841 1.00 91.25 137 VAL A C 1
ATOM 1138 O O . VAL A 1 137 ? -3.134 0.533 1.631 1.00 91.25 137 VAL A O 1
ATOM 1141 N N . GLY A 1 138 ? -3.369 1.334 -0.433 1.00 90.69 138 GLY A N 1
ATOM 1142 C CA . GLY A 1 138 ? -3.809 0.077 -1.033 1.00 90.69 138 GLY A CA 1
ATOM 1143 C C . GLY A 1 138 ? -2.684 -0.601 -1.806 1.00 90.69 138 GLY A C 1
ATOM 1144 O O . GLY A 1 138 ? -2.084 0.022 -2.676 1.00 90.69 138 GLY A O 1
ATOM 1145 N N . LEU A 1 139 ? -2.447 -1.881 -1.535 1.00 89.75 139 LEU A N 1
ATOM 1146 C CA . LEU A 1 139 ? -1.582 -2.763 -2.310 1.00 89.75 139 LEU A CA 1
ATOM 1147 C C . LEU A 1 139 ? -2.450 -3.760 -3.078 1.00 89.75 139 LEU A C 1
ATOM 1149 O O . LEU A 1 139 ? -3.239 -4.496 -2.480 1.00 89.75 139 LEU A O 1
ATOM 1153 N N . ILE A 1 140 ? -2.321 -3.787 -4.402 1.00 86.56 140 ILE A N 1
ATOM 1154 C CA . ILE A 1 140 ? -3.029 -4.739 -5.260 1.00 86.56 140 ILE A CA 1
ATOM 1155 C C . ILE A 1 140 ? -2.000 -5.594 -5.975 1.00 86.56 140 ILE A C 1
ATOM 1157 O O . ILE A 1 140 ? -1.247 -5.083 -6.795 1.00 86.56 140 ILE A O 1
ATOM 1161 N N . LEU A 1 141 ? -1.982 -6.892 -5.690 1.00 82.69 141 LEU A N 1
ATOM 1162 C CA . LEU A 1 141 ? -1.132 -7.837 -6.403 1.00 82.69 141 LEU A CA 1
ATOM 1163 C C . LEU A 1 141 ? -1.968 -8.576 -7.446 1.00 82.69 141 LEU A C 1
ATOM 1165 O O . LEU A 1 141 ? -2.823 -9.385 -7.093 1.00 82.69 141 LEU A O 1
ATOM 1169 N N . ASP A 1 142 ? -1.735 -8.288 -8.721 1.00 80.88 142 ASP A N 1
ATOM 1170 C CA . ASP A 1 142 ? -2.444 -8.870 -9.859 1.00 80.88 142 ASP A CA 1
ATOM 1171 C C . ASP A 1 142 ? -1.539 -9.833 -10.625 1.00 80.88 142 ASP A C 1
ATOM 1173 O O . ASP A 1 142 ? -0.547 -9.432 -11.222 1.00 80.88 142 ASP A O 1
ATOM 1177 N N . PHE A 1 143 ? -1.888 -11.113 -10.627 1.00 75.50 143 PHE A N 1
ATOM 1178 C CA . PHE A 1 143 ? -1.218 -12.145 -11.403 1.00 75.50 143 PHE A CA 1
ATOM 1179 C C . PHE A 1 143 ? -1.867 -12.236 -12.774 1.00 75.50 143 PHE A C 1
ATOM 1181 O O . PHE A 1 143 ? -3.038 -12.602 -12.885 1.00 75.50 143 PHE A O 1
ATOM 1188 N N . ARG A 1 144 ? -1.105 -11.953 -13.825 1.00 75.44 144 ARG A N 1
ATOM 1189 C CA . ARG A 1 144 ? -1.553 -12.029 -15.216 1.00 75.44 144 ARG A CA 1
ATOM 1190 C C . ARG A 1 144 ? -0.806 -13.136 -15.946 1.00 75.44 144 ARG A C 1
ATOM 1192 O O . ARG A 1 144 ? 0.371 -13.377 -15.694 1.00 75.44 144 ARG A O 1
ATOM 1199 N N . ASN A 1 145 ? -1.501 -13.816 -16.849 1.00 72.12 145 ASN A N 1
ATOM 1200 C CA . ASN A 1 145 ? -0.865 -14.772 -17.753 1.00 72.12 145 ASN A CA 1
ATOM 1201 C C . ASN A 1 145 ? -0.098 -14.052 -18.878 1.00 72.12 145 ASN A C 1
ATOM 1203 O O . ASN A 1 145 ? -0.148 -12.825 -18.992 1.00 72.12 145 ASN A O 1
ATOM 1207 N N . HIS A 1 146 ? 0.555 -14.821 -19.749 1.00 69.06 146 HIS A N 1
ATOM 1208 C CA . HIS A 1 146 ? 1.284 -14.305 -20.913 1.00 69.06 146 HIS A CA 1
ATOM 1209 C C . HIS A 1 146 ? 0.460 -13.361 -21.819 1.00 69.06 146 HIS A C 1
ATOM 1211 O O . HIS A 1 146 ? 1.006 -12.432 -22.405 1.00 69.06 146 HIS A O 1
ATOM 1217 N N . PHE A 1 147 ? -0.865 -13.535 -21.890 1.00 74.25 147 PHE A N 1
ATOM 1218 C CA . PHE A 1 147 ? -1.766 -12.677 -22.673 1.00 74.25 147 PHE A CA 1
ATOM 1219 C C . PHE A 1 147 ? -2.194 -11.393 -21.940 1.00 74.25 147 PHE A C 1
ATOM 1221 O O . PHE A 1 147 ? -3.067 -10.671 -22.417 1.00 74.25 147 PHE A O 1
ATOM 1228 N N . GLY A 1 148 ? -1.650 -11.128 -20.749 1.00 71.19 148 GLY A N 1
ATOM 1229 C CA . GLY A 1 148 ? -2.036 -9.994 -19.910 1.00 71.19 148 GLY A CA 1
ATOM 1230 C C . GLY A 1 148 ? -3.400 -10.158 -19.234 1.00 71.19 148 GLY A C 1
ATOM 1231 O O . GLY A 1 148 ? -3.890 -9.219 -18.607 1.00 71.19 148 GLY A O 1
ATOM 1232 N N . LYS A 1 149 ? -4.029 -11.337 -19.317 1.00 74.75 149 LYS A N 1
ATOM 1233 C CA . LYS A 1 149 ? -5.309 -11.595 -18.654 1.00 74.75 149 LYS A CA 1
ATOM 1234 C C . LYS A 1 149 ? -5.072 -11.865 -17.172 1.00 74.75 149 LYS A C 1
ATOM 1236 O O . LYS A 1 149 ? -4.337 -12.790 -16.823 1.00 74.75 149 LYS A O 1
ATOM 1241 N N . SER A 1 150 ? -5.732 -11.080 -16.320 1.00 75.12 150 SER A N 1
ATOM 1242 C CA . SER A 1 150 ? -5.741 -11.295 -14.871 1.00 75.12 150 SER A CA 1
ATOM 1243 C C . SER A 1 150 ? -6.293 -12.684 -14.540 1.00 75.12 150 SER A C 1
ATOM 1245 O O . SER A 1 150 ? -7.370 -13.071 -15.000 1.00 75.12 150 SER A O 1
ATOM 1247 N N . ASN A 1 151 ? -5.510 -13.433 -13.772 1.00 74.00 151 ASN A N 1
ATOM 1248 C CA . ASN A 1 151 ? -5.815 -14.762 -13.260 1.00 74.00 151 ASN A CA 1
ATOM 1249 C C . ASN A 1 151 ? -6.246 -14.677 -11.790 1.00 74.00 151 ASN A C 1
ATOM 1251 O O . ASN A 1 151 ? -7.278 -15.224 -11.406 1.00 74.00 151 ASN A O 1
ATOM 1255 N N . LYS A 1 152 ? -5.483 -13.944 -10.968 1.00 81.12 152 LYS A N 1
ATOM 1256 C CA . LYS A 1 152 ? -5.749 -13.788 -9.534 1.00 81.12 152 LYS A CA 1
ATOM 1257 C C . LYS A 1 152 ? -5.342 -12.402 -9.055 1.00 81.12 152 LYS A C 1
ATOM 1259 O O . LYS A 1 152 ? -4.282 -11.921 -9.433 1.00 81.12 152 LYS A O 1
ATOM 1264 N N . ARG A 1 153 ? -6.155 -11.798 -8.186 1.00 83.50 153 ARG A N 1
ATOM 1265 C CA . ARG A 1 153 ? -5.841 -10.531 -7.518 1.00 83.50 153 ARG A CA 1
ATOM 1266 C C . ARG A 1 153 ? -5.926 -10.672 -6.010 1.00 83.50 153 ARG A C 1
ATOM 1268 O O . ARG A 1 153 ? -6.864 -11.291 -5.510 1.00 83.50 153 ARG A O 1
ATOM 1275 N N . TYR A 1 154 ? -4.982 -10.054 -5.318 1.00 87.12 154 TYR A N 1
ATOM 1276 C CA . TYR A 1 154 ? -5.006 -9.867 -3.874 1.00 87.12 154 TYR A CA 1
ATOM 1277 C C . TYR A 1 154 ? -5.071 -8.382 -3.564 1.00 87.12 154 TYR A C 1
ATOM 1279 O O . TYR A 1 154 ? -4.421 -7.583 -4.238 1.00 87.12 154 TYR A O 1
ATOM 1287 N N . PHE A 1 155 ? -5.858 -8.028 -2.555 1.00 89.62 155 PHE A N 1
ATOM 1288 C CA . PHE A 1 155 ? -6.057 -6.651 -2.133 1.00 89.62 155 PHE A CA 1
ATOM 1289 C C . PHE A 1 155 ? -5.700 -6.548 -0.659 1.00 89.62 155 PHE A C 1
ATOM 1291 O O . PHE A 1 155 ? -6.281 -7.240 0.177 1.00 89.62 155 PHE A O 1
ATOM 1298 N N . LEU A 1 156 ? -4.753 -5.677 -0.352 1.00 92.50 156 LEU A N 1
ATOM 1299 C CA . LEU A 1 156 ? -4.314 -5.408 1.003 1.00 92.50 156 LEU A CA 1
ATOM 1300 C C . LEU A 1 156 ? -4.401 -3.912 1.257 1.00 92.50 156 LEU A C 1
ATOM 1302 O O . LEU A 1 156 ? -3.824 -3.111 0.528 1.00 92.50 156 LEU A O 1
ATOM 1306 N N . GLY A 1 157 ? -5.154 -3.534 2.278 1.00 92.56 157 GLY A N 1
ATOM 1307 C CA . GLY A 1 157 ? -5.185 -2.175 2.779 1.00 92.56 157 GLY A CA 1
ATOM 1308 C C . GLY A 1 157 ? -4.221 -2.014 3.940 1.00 92.56 157 GLY A C 1
ATOM 1309 O O . GLY A 1 157 ? -4.134 -2.876 4.812 1.00 92.56 157 GLY A O 1
ATOM 1310 N N . ILE A 1 158 ? -3.516 -0.897 3.958 1.00 93.38 158 ILE A N 1
ATOM 1311 C CA . ILE A 1 158 ? -2.637 -0.489 5.040 1.00 93.38 158 ILE A CA 1
ATOM 1312 C C . ILE A 1 158 ? -3.228 0.774 5.652 1.00 93.38 158 ILE A C 1
ATOM 1314 O O . ILE A 1 158 ? -3.490 1.747 4.945 1.00 93.38 158 ILE A O 1
ATOM 1318 N N . GLU A 1 159 ? -3.451 0.733 6.961 1.00 93.50 159 GLU A N 1
ATOM 1319 C CA . GLU A 1 159 ? -3.839 1.888 7.772 1.00 93.50 159 GLU A CA 1
ATOM 1320 C C . GLU A 1 159 ? -2.604 2.418 8.506 1.00 93.50 159 GLU A C 1
ATOM 1322 O O . GLU A 1 159 ? -1.885 1.647 9.151 1.00 93.50 159 GLU A O 1
ATOM 1327 N N . CYS A 1 160 ? -2.363 3.723 8.419 1.00 92.00 160 CYS A N 1
ATOM 1328 C CA . CYS A 1 160 ? -1.241 4.399 9.065 1.00 92.00 160 CYS A CA 1
ATOM 1329 C C . CYS A 1 160 ? -1.768 5.224 10.250 1.00 92.00 160 CYS A C 1
ATOM 1331 O O . CYS A 1 160 ? -2.166 6.379 10.102 1.00 92.00 160 CYS A O 1
ATOM 1333 N N . ASP A 1 161 ? -1.770 4.649 11.452 1.00 83.31 161 ASP A N 1
ATOM 1334 C CA . ASP A 1 161 ? -2.364 5.283 12.634 1.00 83.31 161 ASP A CA 1
ATOM 1335 C C . ASP A 1 161 ? -1.463 6.410 13.180 1.00 83.31 161 ASP A C 1
ATOM 1337 O O . ASP A 1 161 ? -0.463 6.167 13.852 1.00 83.31 161 ASP A O 1
ATOM 1341 N N . GLY A 1 162 ? -1.835 7.670 12.940 1.00 64.06 162 GLY A N 1
ATOM 1342 C CA . GLY A 1 162 ? -1.004 8.844 13.244 1.00 64.06 162 GLY A CA 1
ATOM 1343 C C . GLY A 1 162 ? -0.719 9.159 14.724 1.00 64.06 162 GLY A C 1
ATOM 1344 O O . GLY A 1 162 ? 0.284 9.813 14.987 1.00 64.06 162 GLY A O 1
ATOM 1345 N N . HIS A 1 163 ? -1.536 8.733 15.698 1.00 55.28 163 HIS A N 1
ATOM 1346 C CA . HIS A 1 163 ? -1.172 8.748 17.129 1.00 55.28 163 HIS A CA 1
ATOM 1347 C C . HIS A 1 163 ? -2.255 8.124 18.029 1.00 55.28 163 HIS A C 1
ATOM 1349 O O . HIS A 1 163 ? -3.448 8.239 17.762 1.00 55.28 163 HIS A O 1
ATOM 1355 N N . ALA A 1 164 ? -1.789 7.510 19.124 1.00 51.91 164 ALA A N 1
ATOM 1356 C CA . ALA A 1 164 ? -2.490 6.914 20.268 1.00 51.91 164 ALA A CA 1
ATOM 1357 C C . ALA A 1 164 ? -3.972 7.293 20.476 1.00 51.91 164 ALA A C 1
ATOM 1359 O O . ALA A 1 164 ? -4.288 8.385 20.946 1.00 51.91 164 ALA A O 1
ATOM 1360 N N . PHE A 1 165 ? -4.877 6.330 20.286 1.00 50.19 165 PHE A N 1
ATOM 1361 C CA . PHE A 1 165 ? -6.259 6.462 20.739 1.00 50.19 165 PHE A CA 1
ATOM 1362 C C . PHE A 1 165 ? -6.536 5.557 21.936 1.00 50.19 165 PHE A C 1
ATOM 1364 O O . PHE A 1 165 ? -6.549 4.329 21.829 1.00 50.19 165 PHE A O 1
ATOM 1371 N N . HIS A 1 166 ? -6.858 6.182 23.073 1.00 56.59 166 HIS A N 1
ATOM 1372 C CA . HIS A 1 166 ? -7.765 5.577 24.046 1.00 56.59 166 HIS A CA 1
ATOM 1373 C C . HIS A 1 166 ? -9.074 5.274 23.316 1.00 56.59 166 HIS A C 1
ATOM 1375 O O . HIS A 1 166 ? -9.928 6.139 23.129 1.00 56.59 166 HIS A O 1
ATOM 1381 N N . SER A 1 167 ? -9.176 4.047 22.820 1.00 69.12 167 SER A N 1
ATOM 1382 C CA . SER A 1 167 ? -10.293 3.624 21.995 1.00 69.12 167 SER A CA 1
ATOM 1383 C C . SER A 1 167 ? -11.485 3.348 22.902 1.00 69.12 167 SER A C 1
ATOM 1385 O O . SER A 1 167 ? -11.459 2.451 23.744 1.00 69.12 167 SER A O 1
ATOM 1387 N N . THR A 1 168 ? -12.553 4.123 22.745 1.00 81.00 168 THR A N 1
ATOM 1388 C CA . THR A 1 168 ? -13.839 3.810 23.375 1.00 81.00 168 THR A CA 1
ATOM 1389 C C . THR A 1 168 ? -14.386 2.491 22.820 1.00 81.00 168 THR A C 1
ATOM 1391 O O . THR A 1 168 ? -14.107 2.117 21.677 1.00 81.00 168 THR A O 1
ATOM 1394 N N . LYS A 1 169 ? -15.224 1.786 23.593 1.00 85.75 169 LYS A N 1
ATOM 1395 C CA . LYS A 1 169 ? -15.882 0.545 23.130 1.00 85.75 169 LYS A CA 1
ATOM 1396 C C . LYS A 1 169 ? -16.621 0.740 21.797 1.00 85.75 169 LYS A C 1
ATOM 1398 O O . LYS A 1 169 ? -16.626 -0.160 20.957 1.00 85.75 169 LYS A O 1
ATOM 1403 N N . ASP A 1 170 ? -17.187 1.925 21.576 1.00 86.50 170 ASP A N 1
ATOM 1404 C CA . ASP A 1 170 ? -17.895 2.265 20.341 1.00 86.50 170 ASP A CA 1
ATOM 1405 C C . ASP A 1 170 ? -16.962 2.514 19.149 1.00 86.50 170 ASP A C 1
ATOM 1407 O O . ASP A 1 170 ? -17.344 2.231 18.012 1.00 86.50 170 ASP A O 1
ATOM 1411 N N . GLN A 1 171 ? -15.741 3.017 19.367 1.00 83.75 171 GLN A N 1
ATOM 1412 C CA . GLN A 1 171 ? -14.718 3.093 18.314 1.00 83.75 171 GLN A CA 1
ATOM 1413 C C . GLN A 1 171 ? -14.267 1.693 17.905 1.00 83.75 171 GLN A C 1
ATOM 1415 O O . GLN A 1 171 ? -14.344 1.362 16.727 1.00 83.75 171 GLN A O 1
ATOM 1420 N N . ILE A 1 172 ? -13.952 0.829 18.874 1.00 86.19 172 ILE A N 1
ATOM 1421 C CA . ILE A 1 172 ? -13.550 -0.563 18.609 1.00 86.19 172 ILE A CA 1
ATOM 1422 C C . ILE A 1 172 ? -14.639 -1.301 17.820 1.00 86.19 172 ILE A C 1
ATOM 1424 O O . ILE A 1 172 ? -14.363 -1.993 16.842 1.00 86.19 172 ILE A O 1
ATOM 1428 N N . LYS A 1 173 ? -15.912 -1.134 18.202 1.00 88.81 173 LYS A N 1
ATOM 1429 C CA . LYS A 1 173 ? -17.037 -1.757 17.491 1.00 88.81 173 LYS A CA 1
ATOM 1430 C C . LYS A 1 173 ? -17.160 -1.260 16.047 1.00 88.81 173 LYS A C 1
ATOM 1432 O O . LYS A 1 173 ? -17.471 -2.063 15.164 1.00 88.81 173 LYS A O 1
ATOM 1437 N N . ARG A 1 174 ? -16.947 0.039 15.805 1.00 87.69 174 ARG A N 1
ATOM 1438 C CA . ARG A 1 174 ? -16.979 0.631 14.458 1.00 87.69 174 ARG A CA 1
ATOM 1439 C C . ARG A 1 174 ? -15.812 0.150 13.603 1.00 87.69 174 ARG A C 1
ATOM 1441 O O . ARG A 1 174 ? -16.058 -0.269 12.474 1.00 87.69 174 ARG A O 1
ATOM 1448 N N . ASP A 1 175 ? -14.608 0.114 14.155 1.00 86.69 175 ASP A N 1
ATOM 1449 C CA . ASP A 1 175 ? -13.414 -0.379 13.464 1.00 86.69 175 ASP A CA 1
ATOM 1450 C C . ASP A 1 175 ? -13.568 -1.858 13.103 1.00 86.69 175 ASP A C 1
ATOM 1452 O O . ASP A 1 175 ? -13.403 -2.236 11.948 1.00 86.69 175 ASP A O 1
ATOM 1456 N N . ASN A 1 176 ? -14.056 -2.686 14.029 1.00 89.19 176 ASN A N 1
ATOM 1457 C CA . ASN A 1 176 ? -14.343 -4.098 13.759 1.00 89.19 176 ASN A CA 1
ATOM 1458 C C . ASN A 1 176 ? -15.442 -4.303 12.705 1.00 89.19 176 ASN A C 1
ATOM 1460 O O . ASN A 1 176 ? -15.456 -5.314 11.999 1.00 89.19 176 ASN A O 1
ATOM 1464 N N . ALA A 1 177 ? -16.417 -3.396 12.606 1.00 90.75 177 ALA A N 1
ATOM 1465 C CA . ALA A 1 177 ? -17.407 -3.441 11.533 1.00 90.75 177 ALA A CA 1
ATOM 1466 C C . ALA A 1 177 ? -16.775 -3.064 10.184 1.00 90.75 177 ALA A C 1
ATOM 1468 O O . ALA A 1 177 ? -16.957 -3.796 9.216 1.00 90.75 177 ALA A O 1
ATOM 1469 N N . ARG A 1 178 ? -15.974 -1.991 10.147 1.00 91.12 178 ARG A N 1
ATOM 1470 C CA . ARG A 1 178 ? -15.210 -1.560 8.965 1.00 91.12 178 ARG A CA 1
ATOM 1471 C C . ARG A 1 178 ? -14.295 -2.670 8.449 1.00 91.12 178 ARG A C 1
ATOM 1473 O O . ARG A 1 178 ? -14.384 -3.014 7.276 1.00 91.12 178 ARG A O 1
ATOM 1480 N N . THR A 1 179 ? -13.486 -3.280 9.314 1.00 90.75 179 THR A N 1
ATOM 1481 C CA . THR A 1 179 ? -12.568 -4.364 8.934 1.00 90.75 179 THR A CA 1
ATOM 1482 C C . THR A 1 179 ? -13.316 -5.568 8.369 1.00 90.75 179 THR A C 1
ATOM 1484 O O . THR A 1 179 ? -12.899 -6.136 7.365 1.00 90.75 179 THR A O 1
ATOM 1487 N N . ARG A 1 180 ? -14.457 -5.949 8.960 1.00 92.38 180 ARG A N 1
ATOM 1488 C CA . ARG A 1 180 ? -15.274 -7.058 8.436 1.00 92.38 180 ARG A CA 1
ATOM 1489 C C . ARG A 1 180 ? -15.890 -6.742 7.077 1.00 92.38 180 ARG A C 1
ATOM 1491 O O . ARG A 1 180 ? -15.942 -7.632 6.230 1.00 92.38 180 ARG A O 1
ATOM 1498 N N . ASP A 1 181 ? -16.336 -5.510 6.863 1.00 92.25 181 ASP A N 1
ATOM 1499 C CA . ASP A 1 181 ? -16.917 -5.094 5.587 1.00 92.25 181 ASP A CA 1
ATOM 1500 C C . ASP A 1 181 ? -15.856 -5.062 4.476 1.00 92.25 181 ASP A C 1
ATOM 1502 O O . ASP A 1 181 ? -16.083 -5.635 3.404 1.00 92.25 181 ASP A O 1
ATOM 1506 N N . LEU A 1 182 ? -14.676 -4.499 4.760 1.00 90.44 182 LEU A N 1
ATOM 1507 C CA . LEU A 1 182 ? -13.516 -4.509 3.860 1.00 90.44 182 LEU A CA 1
ATOM 1508 C C . LEU A 1 182 ? -13.078 -5.942 3.531 1.00 90.44 182 LEU A C 1
ATOM 1510 O O . LEU A 1 182 ? -12.999 -6.300 2.354 1.00 90.44 182 LEU A O 1
ATOM 1514 N N . LYS A 1 183 ? -12.949 -6.805 4.547 1.00 92.19 183 LYS A N 1
ATOM 1515 C CA . LYS A 1 183 ? -12.623 -8.228 4.362 1.00 92.19 183 LYS A CA 1
ATOM 1516 C C . LYS A 1 183 ? -13.652 -8.969 3.525 1.00 92.19 183 LYS A C 1
ATOM 1518 O O . LYS A 1 183 ? -13.297 -9.727 2.629 1.00 92.19 183 LYS A O 1
ATOM 1523 N N . SER A 1 184 ? -14.940 -8.709 3.746 1.00 88.38 184 SER A N 1
ATOM 1524 C CA . SER A 1 184 ? -16.006 -9.290 2.918 1.00 88.38 184 SER A CA 1
ATOM 1525 C C . SER A 1 184 ? -15.984 -8.808 1.463 1.00 88.38 184 SER A C 1
ATOM 1527 O O . SER A 1 184 ? -16.587 -9.444 0.602 1.00 88.38 184 SER A O 1
ATOM 1529 N N . SER A 1 185 ? -15.275 -7.710 1.193 1.00 84.38 185 SER A N 1
ATOM 1530 C CA . SER A 1 185 ? -15.047 -7.151 -0.140 1.00 84.38 185 SER A CA 1
ATOM 1531 C C . SER A 1 185 ? -13.692 -7.566 -0.732 1.00 84.38 185 SER A C 1
ATOM 1533 O O . SER A 1 185 ? -13.289 -7.022 -1.756 1.00 84.38 185 SER A O 1
ATOM 1535 N N . GLY A 1 186 ? -12.998 -8.526 -0.106 1.00 89.31 186 GLY A N 1
ATOM 1536 C CA . GLY A 1 186 ? -11.736 -9.094 -0.585 1.00 89.31 186 GLY A CA 1
ATOM 1537 C C . GLY A 1 186 ? -10.474 -8.353 -0.142 1.00 89.31 186 GLY A C 1
ATOM 1538 O O . GLY A 1 186 ? -9.404 -8.689 -0.634 1.00 89.31 186 GLY A O 1
ATOM 1539 N N . TRP A 1 187 ? -10.594 -7.366 0.753 1.00 91.62 187 TRP A N 1
ATOM 1540 C CA . TRP A 1 187 ? -9.460 -6.617 1.296 1.00 91.62 187 TRP A CA 1
ATOM 1541 C C . TRP A 1 187 ? -9.019 -7.199 2.633 1.00 91.62 187 TRP A C 1
ATOM 1543 O O . TRP A 1 187 ? -9.761 -7.121 3.614 1.00 91.62 187 TRP A O 1
ATOM 1553 N N . ASP A 1 188 ? -7.803 -7.724 2.701 1.00 92.19 188 ASP A N 1
ATOM 1554 C CA . ASP A 1 188 ? -7.142 -7.882 3.994 1.00 92.19 188 ASP A CA 1
ATOM 1555 C C . ASP A 1 188 ? -6.610 -6.526 4.466 1.00 92.19 188 ASP A C 1
ATOM 1557 O O . ASP A 1 188 ? -6.441 -5.602 3.670 1.00 92.19 188 ASP A O 1
ATOM 1561 N N . MET A 1 189 ? -6.410 -6.381 5.776 1.00 91.19 189 MET A N 1
ATOM 1562 C CA . MET A 1 189 ? -6.011 -5.114 6.386 1.00 91.19 189 MET A CA 1
ATOM 1563 C C . MET A 1 189 ? -4.820 -5.325 7.314 1.00 91.19 189 MET A C 1
ATOM 1565 O O . MET A 1 189 ? -4.880 -6.172 8.206 1.00 91.19 189 MET A O 1
ATOM 1569 N N . LEU A 1 190 ? -3.786 -4.510 7.138 1.00 91.75 190 LEU A N 1
ATOM 1570 C CA . LEU A 1 190 ? -2.686 -4.339 8.081 1.00 91.75 190 LEU A CA 1
ATOM 1571 C C . LEU A 1 190 ? -2.704 -2.916 8.626 1.00 91.75 190 LEU A C 1
ATOM 1573 O O . LEU A 1 190 ? -3.212 -1.988 7.996 1.00 91.75 190 LEU A O 1
ATOM 1577 N N . ARG A 1 191 ? -2.172 -2.752 9.829 1.00 91.19 191 ARG A N 1
ATOM 1578 C CA . ARG A 1 191 ? -2.134 -1.470 10.515 1.00 91.19 191 ARG A CA 1
ATOM 1579 C C . ARG A 1 191 ? -0.736 -1.247 11.046 1.00 91.19 191 ARG A C 1
ATOM 1581 O O . ARG A 1 191 ? -0.223 -2.107 11.751 1.00 91.19 191 ARG A O 1
ATOM 1588 N N . TYR A 1 192 ? -0.194 -0.083 10.734 1.00 91.44 192 TYR A N 1
ATOM 1589 C CA . TYR A 1 192 ? 1.073 0.395 11.253 1.00 91.44 192 TYR A CA 1
ATOM 1590 C C . TYR A 1 192 ? 0.811 1.568 12.185 1.00 91.44 192 TYR A C 1
ATOM 1592 O O . TYR A 1 192 ? 0.032 2.470 11.863 1.00 91.44 192 TYR A O 1
ATOM 1600 N N . SER A 1 193 ? 1.471 1.584 13.339 1.00 90.19 193 SER A N 1
ATOM 1601 C CA . SER A 1 193 ? 1.451 2.784 14.179 1.00 90.19 193 SER A CA 1
ATOM 1602 C C . SER A 1 193 ? 2.369 3.859 13.598 1.00 90.19 193 SER A C 1
ATOM 1604 O O . SER A 1 193 ? 3.402 3.562 13.005 1.00 90.19 193 SER A O 1
ATOM 1606 N N . GLY A 1 194 ? 2.061 5.134 13.817 1.00 90.12 194 GLY A N 1
ATOM 1607 C CA . GLY A 1 194 ? 2.920 6.215 13.342 1.00 90.12 194 GLY A CA 1
ATOM 1608 C C . GLY A 1 194 ? 4.319 6.166 13.956 1.00 90.12 194 GLY A C 1
ATOM 1609 O O . GLY A 1 194 ? 5.299 6.460 13.280 1.00 90.12 194 GLY A O 1
ATOM 1610 N N . SER A 1 195 ? 4.439 5.708 15.205 1.00 89.81 195 SER A N 1
ATOM 1611 C CA . SER A 1 195 ? 5.734 5.462 15.845 1.00 89.81 195 SER A CA 1
ATOM 1612 C C . SER A 1 195 ? 6.514 4.317 15.206 1.00 89.81 195 SER A C 1
ATOM 1614 O O . SER A 1 195 ? 7.734 4.391 15.150 1.00 89.81 195 SER A O 1
ATOM 1616 N N . GLU A 1 196 ? 5.837 3.270 14.745 1.00 91.62 196 GLU A N 1
ATOM 1617 C CA . GLU A 1 196 ? 6.468 2.155 14.034 1.00 91.62 196 GLU A CA 1
ATOM 1618 C C . GLU A 1 196 ? 7.009 2.644 12.692 1.00 91.62 196 GLU A C 1
ATOM 1620 O O . GLU A 1 196 ? 8.208 2.564 12.465 1.00 91.62 196 GLU A O 1
ATOM 1625 N N . ILE A 1 197 ? 6.180 3.310 11.882 1.00 92.69 197 ILE A N 1
ATOM 1626 C CA . ILE A 1 197 ? 6.600 3.870 10.584 1.00 92.69 197 ILE A CA 1
ATOM 1627 C C . ILE A 1 197 ? 7.758 4.864 10.747 1.00 92.69 197 ILE A C 1
ATOM 1629 O O . ILE A 1 197 ? 8.670 4.911 9.919 1.00 92.69 197 ILE A O 1
ATOM 1633 N N . TYR A 1 198 ? 7.722 5.696 11.791 1.00 92.75 198 TYR A N 1
ATOM 1634 C CA . TYR A 1 198 ? 8.736 6.722 12.011 1.00 92.75 198 TYR A CA 1
ATOM 1635 C C . TYR A 1 198 ? 10.063 6.146 12.520 1.00 92.75 198 TYR A C 1
ATOM 1637 O O . TYR A 1 198 ? 11.115 6.529 12.016 1.00 92.75 198 TYR A O 1
ATOM 1645 N N . ASN A 1 199 ? 10.028 5.239 13.501 1.00 92.94 199 ASN A N 1
ATOM 1646 C CA . ASN A 1 199 ? 11.242 4.746 14.158 1.00 92.94 199 ASN A CA 1
ATOM 1647 C C . ASN A 1 199 ? 11.892 3.552 13.450 1.00 92.94 199 ASN A C 1
ATOM 1649 O O . ASN A 1 199 ? 13.047 3.252 13.739 1.00 92.94 199 ASN A O 1
ATOM 1653 N N . GLN A 1 200 ? 11.172 2.867 12.561 1.00 93.50 200 GLN A N 1
ATOM 1654 C CA . GLN A 1 200 ? 11.701 1.727 11.819 1.00 93.50 200 GLN A CA 1
ATOM 1655 C C . GLN A 1 200 ? 12.865 2.151 10.907 1.00 93.50 200 GLN A C 1
ATOM 1657 O O . GLN A 1 200 ? 12.816 3.193 10.252 1.00 93.50 200 GLN A O 1
ATOM 1662 N N . SER A 1 201 ? 13.930 1.361 10.835 1.00 94.81 201 SER A N 1
ATOM 1663 C CA . SER A 1 201 ? 14.990 1.558 9.832 1.00 94.81 201 SER A CA 1
ATOM 1664 C C . SER A 1 201 ? 14.517 1.165 8.427 1.00 94.81 201 SER A C 1
ATOM 1666 O O . SER A 1 201 ? 13.503 0.486 8.265 1.00 94.81 201 SER A O 1
ATOM 1668 N N . ASP A 1 202 ? 15.225 1.592 7.383 1.00 91.06 202 ASP A N 1
ATOM 1669 C CA . ASP A 1 202 ? 14.873 1.186 6.015 1.00 91.06 202 ASP A CA 1
ATOM 1670 C C . ASP A 1 202 ? 15.091 -0.319 5.792 1.00 91.06 202 ASP A C 1
ATOM 1672 O O . ASP A 1 202 ? 14.321 -0.957 5.073 1.00 91.06 202 ASP A O 1
ATOM 1676 N N . GLU A 1 203 ? 16.077 -0.918 6.461 1.00 90.69 203 GLU A N 1
ATOM 1677 C CA . GLU A 1 203 ? 16.346 -2.355 6.413 1.00 90.69 203 GLU A CA 1
ATOM 1678 C C . GLU A 1 203 ? 15.229 -3.180 7.064 1.00 90.69 203 GLU A C 1
ATOM 1680 O O . GLU A 1 203 ? 14.799 -4.194 6.505 1.00 90.69 203 GLU A O 1
ATOM 1685 N N . GLU A 1 204 ? 14.739 -2.749 8.229 1.00 93.12 204 GLU A N 1
ATOM 1686 C CA . GLU A 1 204 ? 13.600 -3.383 8.902 1.00 93.12 204 GLU A CA 1
ATOM 1687 C C . GLU A 1 204 ? 12.332 -3.256 8.058 1.00 93.12 204 GLU A C 1
ATOM 1689 O O . GLU A 1 204 ? 11.644 -4.254 7.844 1.00 93.12 204 GLU A O 1
ATOM 1694 N N . PHE A 1 205 ? 12.068 -2.068 7.505 1.00 93.62 205 PHE A N 1
ATOM 1695 C CA . PHE A 1 205 ? 10.931 -1.861 6.611 1.00 93.62 205 PHE A CA 1
ATOM 1696 C C . PHE A 1 205 ? 11.011 -2.777 5.387 1.00 93.62 205 PHE A C 1
ATOM 1698 O O . PHE A 1 205 ? 10.030 -3.423 5.024 1.00 93.62 205 PHE A O 1
ATOM 1705 N N . ALA A 1 206 ? 12.186 -2.881 4.759 1.00 89.25 206 ALA A N 1
ATOM 1706 C CA . ALA A 1 206 ? 12.395 -3.750 3.608 1.00 89.25 206 ALA A CA 1
ATOM 1707 C C . ALA A 1 206 ? 12.119 -5.222 3.943 1.00 89.25 206 ALA A C 1
ATOM 1709 O O . ALA A 1 206 ? 11.547 -5.947 3.130 1.00 89.25 206 ALA A O 1
ATOM 1710 N N . LYS A 1 207 ? 12.512 -5.687 5.134 1.00 89.00 207 LYS A N 1
ATOM 1711 C CA . LYS A 1 207 ? 12.220 -7.051 5.594 1.00 89.00 207 LYS A CA 1
ATOM 1712 C C . LYS A 1 207 ? 10.715 -7.279 5.752 1.00 89.00 207 LYS A C 1
ATOM 1714 O O . LYS A 1 207 ? 10.197 -8.254 5.206 1.00 89.00 207 LYS A O 1
ATOM 1719 N N . ASP A 1 208 ? 10.024 -6.377 6.439 1.00 90.44 208 ASP A N 1
ATOM 1720 C CA . ASP A 1 208 ? 8.581 -6.484 6.674 1.00 90.44 208 ASP A CA 1
ATOM 1721 C C . ASP A 1 208 ? 7.793 -6.411 5.365 1.00 90.44 208 ASP A C 1
ATOM 1723 O O . ASP A 1 208 ? 6.877 -7.199 5.125 1.00 90.44 208 ASP A O 1
ATOM 1727 N N . PHE A 1 209 ? 8.186 -5.510 4.465 1.00 90.06 209 PHE A N 1
ATOM 1728 C CA . PHE A 1 209 ? 7.521 -5.358 3.179 1.00 90.06 209 PHE A CA 1
ATOM 1729 C C . PHE A 1 209 ? 7.742 -6.573 2.269 1.00 90.06 209 PHE A C 1
ATOM 1731 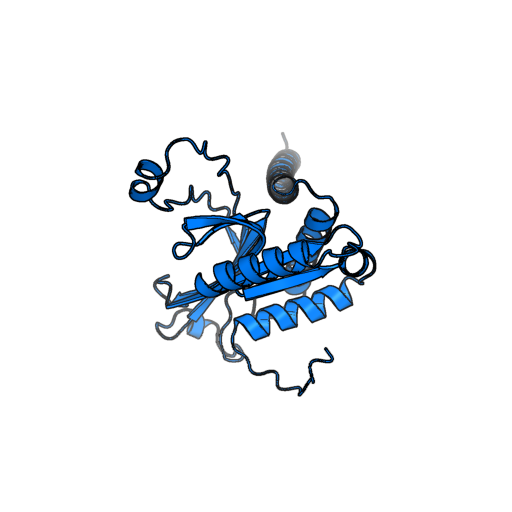O O . PHE A 1 209 ? 6.796 -7.016 1.620 1.00 90.06 209 PHE A O 1
ATOM 1738 N N . ARG A 1 210 ? 8.936 -7.191 2.263 1.00 85.31 210 ARG A N 1
ATOM 1739 C CA . ARG A 1 210 ? 9.153 -8.481 1.572 1.00 85.31 210 ARG A CA 1
ATOM 1740 C C . ARG A 1 210 ? 8.223 -9.565 2.107 1.00 85.31 210 ARG A C 1
ATOM 1742 O O . ARG A 1 210 ? 7.573 -10.237 1.311 1.00 85.31 210 ARG A O 1
ATOM 1749 N N . MET A 1 211 ? 8.088 -9.674 3.429 1.00 82.81 211 MET A N 1
ATOM 1750 C CA . MET A 1 211 ? 7.166 -10.627 4.052 1.00 82.81 211 MET A CA 1
ATOM 1751 C C . MET A 1 211 ? 5.713 -10.378 3.623 1.00 82.81 211 MET A C 1
ATOM 1753 O O . MET A 1 211 ? 5.004 -11.327 3.291 1.00 82.81 211 MET A O 1
ATOM 1757 N N . ILE A 1 212 ? 5.272 -9.117 3.557 1.00 86.81 212 ILE A N 1
ATOM 1758 C CA . ILE A 1 212 ? 3.951 -8.766 3.013 1.00 86.81 212 ILE A CA 1
ATOM 1759 C C . ILE A 1 212 ? 3.802 -9.275 1.577 1.00 86.81 212 ILE A C 1
ATOM 1761 O O . ILE A 1 212 ? 2.788 -9.892 1.245 1.00 86.81 212 ILE A O 1
ATOM 1765 N N . LEU A 1 213 ? 4.798 -9.045 0.721 1.00 81.81 213 LEU A N 1
ATOM 1766 C CA . LEU A 1 213 ? 4.755 -9.507 -0.666 1.00 81.81 213 LEU A CA 1
ATOM 1767 C C . LEU A 1 213 ? 4.710 -11.037 -0.760 1.00 81.81 213 LEU A C 1
ATOM 1769 O O . LEU A 1 213 ? 3.965 -11.558 -1.588 1.00 81.81 213 LEU A O 1
ATOM 1773 N N . ASP A 1 214 ? 5.438 -11.758 0.088 1.00 75.62 214 ASP A N 1
ATOM 1774 C CA . ASP A 1 214 ? 5.433 -13.225 0.111 1.00 75.62 214 ASP A CA 1
ATOM 1775 C C . ASP A 1 214 ? 4.086 -13.794 0.574 1.00 75.62 214 ASP A C 1
ATOM 1777 O O . ASP A 1 214 ? 3.547 -14.701 -0.069 1.00 75.62 214 ASP A O 1
ATOM 1781 N N . ILE A 1 215 ? 3.473 -13.187 1.599 1.00 73.69 215 ILE A N 1
ATOM 1782 C CA . ILE A 1 215 ? 2.103 -13.511 2.028 1.00 73.69 215 ILE A CA 1
ATOM 1783 C C . ILE A 1 215 ? 1.123 -13.297 0.871 1.00 73.69 215 ILE A C 1
ATOM 1785 O O . ILE A 1 215 ? 0.313 -14.176 0.574 1.00 73.69 215 ILE A O 1
ATOM 1789 N N . LEU A 1 216 ? 1.209 -12.158 0.174 1.00 73.94 216 LEU A N 1
ATOM 1790 C CA . LEU A 1 216 ? 0.342 -11.866 -0.972 1.00 73.94 216 LEU A CA 1
ATOM 1791 C C . LEU A 1 216 ? 0.563 -12.837 -2.138 1.00 73.94 216 LEU A C 1
ATOM 1793 O O . LEU A 1 216 ? -0.372 -13.121 -2.887 1.00 73.94 216 LEU A O 1
ATOM 1797 N N . ARG A 1 217 ? 1.770 -13.386 -2.296 1.00 68.81 217 ARG A N 1
ATOM 1798 C CA . ARG A 1 217 ? 2.055 -14.433 -3.289 1.00 68.81 217 ARG A CA 1
ATOM 1799 C C . ARG A 1 217 ? 1.500 -15.798 -2.890 1.00 68.81 217 ARG A C 1
ATOM 1801 O O . ARG A 1 217 ? 1.341 -16.652 -3.760 1.00 68.81 217 ARG A O 1
ATOM 1808 N N . GLY A 1 218 ? 1.152 -15.998 -1.620 1.00 63.41 218 GLY A N 1
ATOM 1809 C CA . GLY A 1 218 ? 0.776 -17.306 -1.091 1.00 63.41 218 GLY A CA 1
ATOM 1810 C C . GLY A 1 218 ? 1.974 -18.247 -0.966 1.00 63.41 218 GLY A C 1
ATOM 1811 O O . GLY A 1 218 ? 1.802 -19.458 -1.087 1.00 63.41 218 GLY A O 1
ATOM 1812 N N . VAL A 1 219 ? 3.177 -17.699 -0.767 1.00 54.66 219 VAL A N 1
ATOM 1813 C CA . VAL A 1 219 ? 4.343 -18.483 -0.352 1.00 54.66 219 VAL A CA 1
ATOM 1814 C C . VAL A 1 219 ? 4.150 -18.776 1.135 1.00 54.66 219 VAL A C 1
ATOM 1816 O O . VAL A 1 219 ? 4.124 -17.849 1.943 1.00 54.66 219 VAL A O 1
ATOM 1819 N N . GLU A 1 220 ? 3.956 -20.046 1.505 1.00 40.69 220 GLU A N 1
ATOM 1820 C CA . GLU A 1 220 ? 4.069 -20.442 2.913 1.00 40.69 220 GLU A CA 1
ATOM 1821 C C . GLU A 1 220 ? 5.484 -20.088 3.366 1.00 40.69 220 GLU A C 1
ATOM 1823 O O . GLU A 1 220 ? 6.461 -20.493 2.731 1.00 40.69 220 GLU A O 1
ATOM 1828 N N . SER A 1 221 ? 5.602 -19.281 4.419 1.00 40.44 221 SER A N 1
ATOM 1829 C CA . SER A 1 221 ? 6.907 -18.931 4.948 1.00 40.44 221 SER A CA 1
ATOM 1830 C C . SER A 1 221 ? 7.633 -20.207 5.351 1.00 40.44 221 SER A C 1
ATOM 1832 O O . SER A 1 221 ? 7.157 -20.976 6.182 1.00 40.44 221 SER A O 1
ATOM 1834 N N . SER A 1 222 ? 8.808 -20.444 4.770 1.00 37.53 222 SER A N 1
ATOM 1835 C CA . SER A 1 222 ? 9.673 -21.562 5.166 1.00 37.53 222 SER A CA 1
ATOM 1836 C C . SER A 1 222 ? 10.153 -21.449 6.615 1.00 37.53 222 SER A C 1
ATOM 1838 O O . SER A 1 222 ? 10.673 -22.412 7.172 1.00 37.53 222 SER A O 1
ATOM 1840 N N . ASP A 1 223 ? 9.945 -20.285 7.228 1.00 34.66 223 ASP A N 1
ATOM 1841 C CA . ASP A 1 223 ? 10.253 -20.012 8.614 1.00 34.66 223 ASP A CA 1
ATOM 1842 C C . ASP A 1 223 ? 8.947 -19.938 9.416 1.00 34.66 223 ASP A C 1
ATOM 1844 O O . ASP A 1 223 ? 8.091 -19.075 9.203 1.00 34.66 223 ASP A O 1
ATOM 1848 N N . ASN A 1 224 ? 8.796 -20.884 10.344 1.00 31.14 224 ASN A N 1
ATOM 1849 C CA . ASN A 1 224 ? 7.781 -20.856 11.388 1.00 31.14 224 ASN A CA 1
ATOM 1850 C C . ASN A 1 224 ? 7.958 -19.581 12.226 1.00 31.14 224 ASN A C 1
ATOM 1852 O O . ASN A 1 224 ? 8.898 -19.498 13.021 1.00 31.14 224 ASN A O 1
ATOM 1856 N N . TRP A 1 225 ? 7.042 -18.621 12.115 1.00 37.38 225 TRP A N 1
ATOM 1857 C CA . TRP A 1 225 ? 6.917 -17.549 13.104 1.00 37.38 225 TRP A CA 1
ATOM 1858 C C . TRP A 1 225 ? 5.515 -17.550 13.703 1.00 37.38 225 TRP A C 1
ATOM 1860 O O . TRP A 1 225 ? 4.508 -17.428 13.007 1.00 37.38 225 TRP A O 1
ATOM 1870 N N . GLU A 1 226 ? 5.466 -17.690 15.025 1.00 28.25 226 GLU A N 1
ATOM 1871 C CA . GLU A 1 226 ? 4.253 -17.546 15.816 1.00 28.25 226 GLU A CA 1
ATOM 1872 C C . GLU A 1 226 ? 3.877 -16.064 15.925 1.00 28.25 226 GLU A C 1
ATOM 1874 O O . GLU A 1 226 ? 4.662 -15.234 16.391 1.00 28.25 226 GLU A O 1
ATOM 1879 N N . TYR A 1 227 ? 2.646 -15.743 15.530 1.00 28.22 227 TYR A N 1
ATOM 1880 C CA . TYR A 1 227 ? 2.014 -14.453 15.786 1.00 28.22 227 TYR A CA 1
ATOM 1881 C C . TYR A 1 227 ? 1.885 -14.271 17.307 1.00 28.22 227 TYR A C 1
ATOM 1883 O O . TYR A 1 227 ? 1.032 -14.896 17.941 1.00 28.22 227 TYR A O 1
ATOM 1891 N N . LYS A 1 228 ? 2.728 -13.433 17.919 1.00 25.22 228 LYS A N 1
ATOM 1892 C CA . LYS A 1 228 ? 2.470 -12.973 19.287 1.00 25.22 228 LYS A CA 1
ATOM 1893 C C . LYS A 1 228 ? 1.465 -11.829 19.223 1.00 25.22 228 LYS A C 1
ATOM 1895 O O . LYS A 1 228 ? 1.814 -10.714 18.850 1.00 25.22 228 LYS A O 1
ATOM 1900 N N . VAL A 1 229 ? 0.216 -12.184 19.522 1.00 30.47 229 VAL A N 1
ATOM 1901 C CA . VAL A 1 229 ? -0.889 -11.269 19.851 1.00 30.47 229 VAL A CA 1
ATOM 1902 C C . VAL A 1 229 ? -0.552 -10.475 21.109 1.00 30.47 229 VAL A C 1
ATOM 1904 O O . VAL A 1 229 ? 0.041 -11.080 22.033 1.00 30.47 229 VAL A O 1
#

pLDDT: mean 70.74, std 20.77, range [25.22, 94.81]

Secondary structure (DSSP, 8-state):
--HHHHHHHHHHHHHHHHHHHHHHHHTT---HHHHHHHHHHHHHHHHHHHTT-TT--EEEEEE-------HHHHTTSTT--------EEEEEE---SS--S-GGGGGSTT-EEEEEEEEEEEEEEETTTTEEEEEEEEEEEEEEETTS-EEEEEEEEEEEE-S-----HHHHHHHHHHHHHHHHTTEEEEEEEHHHHHH--HHHHHHHHHHHHHHHHT---SS------

Sequence (229 aa):
MNIDEKNSNKMEQILAGVRSRIDSFLNASDSPIERLFLLRILNFIESERSQDYSFYNWSFEESYEVAEMDFKYQAKVKGIEPKAYIGRYIINASFINQPIQDVEFLNTPESVRAFLEVIPQRKVYCKKSEKFYSVDVGLILDFRNHFGKSNKRYFLGIECDGHAFHSTKDQIKRDNARTRDLKSSGWDMLRYSGSEIYNQSDEEFAKDFRMILDILRGVESSDNWEYKV

Foldseek 3Di:
DDPVVVVVVVVVVVVVVVVVLLCVQLVLAPDPLLSLLVVLVVVLLVVVVPPPQPQFDWDWDFDFPPPPPDPPVVVVDPDDDPPDGKGKTKTWGFGDPDRPPDPVVCQDQPGKTKIWIKTAFDWDQQPVVRDTDTFRIKIKIFIATNVRHTDDIAIEGEAEAADDDPQDPVNVVVVVVVQVSCVNVRYHYDYDYSCRSVVDDSVRSSVVVVVVVCVRVVPDPPDDDDDDD

Radius of gyration: 19.98 Å; chains: 1; bounding box: 54×46×53 Å